Protein AF-A0AAW3A1R7-F1 (afdb_monomer)

Sequence (198 aa):
DPAKSYSVVFYNTEADAVPGNPSPVTCAALSVAATKLTCTIIAVNGVMGMYRFLVKDTTSDALLLGSTSLSSIAVNPPLPAVTGASGECTTSSAACISGATLTIKGTNFNHRDALYQRFSVGVTKAQRSAIRLAPTAVSETDVTATLTVADGTPAGSYPVFVEVQVCMMQMMSPLRYVGNLVLNSAGGSNGSGAEESA

Mean predicted aligned error: 8.11 Å

Organism: NCBI:txid651832

InterPro domains:
  IPR055920 Domain of unknown function DUF7497 [PF24327] (1-78)
  IPR055921 Domain of unknown function DUF7498 [PF24328] (87-183)

pLDDT: mean 86.76, std 15.29, range [32.84, 98.31]

Foldseek 3Di:
DQVFDKFKAKDFPVDDDDPPDGAQWGWPPWHDDPPDIDTDIDHDFQDWGWMQIWMARPVVRDTDPPSVVDGTDTDFQDFKAWPAKDFQQVVDLASLAFFTKMKTFTARARQPDLVQKAKAKADDPVRRVQWDWRFDGDDRTITMTTIGGHAPDDFDWIWMWIWGQRHPVSDIHPIYTHGIRTHDRPRDDPPPDDDDDD

Secondary structure (DSSP, 8-state):
-TTS-EEEEEEESSS---TT---SEEEEEEEE-SS-EEEEEEE-TT--EEEEEEEEETTT-PBPTTGGGSPPEEE-PPPPEEEEEEEHHHH-GGG--TT-EEEEEEE---TT-GGGEEEEESSSHHHHHHEEEEEEEE-SSEEEEEEEE-TTPPSEEEEEEEEEB-STT-PBPPPEEEEEEEE-S-------------

Structure (mmCIF, N/CA/C/O backbone):
data_AF-A0AAW3A1R7-F1
#
_entry.id   AF-A0AAW3A1R7-F1
#
loop_
_atom_site.group_PDB
_atom_site.id
_atom_site.type_symbol
_atom_site.label_atom_id
_atom_site.label_alt_id
_atom_site.label_comp_id
_atom_site.label_asym_id
_atom_site.label_entity_id
_atom_site.label_seq_id
_atom_site.pdbx_PDB_ins_code
_atom_site.Cartn_x
_atom_site.Cartn_y
_atom_site.Cartn_z
_atom_site.occupancy
_atom_site.B_iso_or_equiv
_atom_site.auth_seq_id
_atom_site.auth_comp_id
_atom_site.auth_asym_id
_atom_site.auth_atom_id
_atom_site.pdbx_PDB_model_num
ATOM 1 N N . ASP A 1 1 ? -25.113 -4.384 29.778 1.00 79.56 1 ASP A N 1
ATOM 2 C CA . ASP A 1 1 ? -26.569 -4.184 29.697 1.00 79.56 1 ASP A CA 1
ATOM 3 C C . ASP A 1 1 ? -26.914 -3.891 28.243 1.00 79.56 1 ASP A C 1
ATOM 5 O O . ASP A 1 1 ? -26.436 -2.883 27.738 1.00 79.56 1 ASP A O 1
ATOM 9 N N . PRO A 1 2 ? -27.652 -4.768 27.544 1.00 83.81 2 PRO A N 1
ATOM 10 C CA . PRO A 1 2 ? -28.024 -4.560 26.143 1.00 83.81 2 PRO A CA 1
ATOM 11 C C . PRO A 1 2 ? -28.846 -3.292 25.886 1.00 83.81 2 PRO A C 1
ATOM 13 O O . PRO A 1 2 ? -28.890 -2.834 24.751 1.00 83.81 2 PRO A O 1
ATOM 16 N N . ALA A 1 3 ? -29.491 -2.728 26.913 1.00 85.19 3 ALA A N 1
ATOM 17 C CA . ALA A 1 3 ? -30.267 -1.497 26.792 1.00 85.19 3 ALA A CA 1
ATOM 18 C C . ALA A 1 3 ? -29.395 -0.226 26.794 1.00 85.19 3 ALA A C 1
ATOM 20 O O . ALA A 1 3 ? -29.898 0.864 26.522 1.00 85.19 3 ALA A O 1
ATOM 21 N N . LYS A 1 4 ? -28.098 -0.345 27.105 1.00 86.88 4 LYS A N 1
ATOM 22 C CA . LYS A 1 4 ? -27.161 0.781 27.161 1.00 86.88 4 LYS A CA 1
ATOM 23 C C . LYS A 1 4 ? -26.387 0.953 25.863 1.00 86.88 4 LYS A C 1
ATOM 25 O O . LYS A 1 4 ? -26.122 -0.003 25.138 1.00 86.88 4 LYS A O 1
ATOM 30 N N . SER A 1 5 ? -25.970 2.191 25.620 1.00 90.75 5 SER A N 1
ATOM 31 C CA . SER A 1 5 ? -25.056 2.528 24.531 1.00 90.75 5 SER A CA 1
ATOM 32 C C . SER A 1 5 ? -23.618 2.542 25.035 1.00 90.75 5 SER A C 1
ATOM 34 O O . SER A 1 5 ? -23.338 3.013 26.137 1.00 90.75 5 SER A O 1
ATOM 36 N N . TYR A 1 6 ? -22.704 2.016 24.225 1.00 92.69 6 TYR A N 1
ATOM 37 C CA . TYR A 1 6 ? -21.290 1.946 24.566 1.00 92.69 6 TYR A CA 1
ATOM 38 C C . TYR A 1 6 ? -20.432 2.537 23.450 1.00 92.69 6 TYR A C 1
ATOM 40 O O . TYR A 1 6 ? -20.835 2.577 22.290 1.00 92.69 6 TYR A O 1
ATOM 48 N N . SER A 1 7 ? -19.223 2.956 23.798 1.00 92.38 7 SER A N 1
ATOM 49 C CA . SER A 1 7 ? -18.152 3.250 22.853 1.00 92.38 7 SER A CA 1
ATOM 50 C C . SER A 1 7 ? -16.870 2.553 23.292 1.00 92.38 7 SER A C 1
ATOM 52 O O . SER A 1 7 ? -16.675 2.254 24.472 1.00 92.38 7 SER A O 1
ATOM 54 N N . VAL A 1 8 ? -16.001 2.255 22.328 1.00 92.62 8 VAL A N 1
ATOM 55 C CA . VAL A 1 8 ? -14.687 1.664 22.589 1.00 92.62 8 VAL A CA 1
ATOM 56 C C . VAL A 1 8 ? -13.626 2.681 22.207 1.00 92.62 8 VAL A C 1
ATOM 58 O O . VAL A 1 8 ? -13.577 3.139 21.066 1.00 92.62 8 VAL A O 1
ATOM 61 N N . VAL A 1 9 ? -12.789 3.037 23.173 1.00 90.19 9 VAL A N 1
ATOM 62 C CA . VAL A 1 9 ? -11.724 4.027 23.020 1.00 90.19 9 VAL A CA 1
ATOM 63 C C . VAL A 1 9 ? -10.397 3.295 22.998 1.00 90.19 9 VAL A C 1
ATOM 65 O O . VAL A 1 9 ? -9.997 2.727 24.011 1.00 90.19 9 VAL A O 1
ATOM 68 N N . PHE A 1 10 ? -9.716 3.311 21.856 1.00 90.81 10 PHE A N 1
ATOM 69 C CA . PHE A 1 10 ? -8.373 2.756 21.729 1.00 90.81 10 PHE A CA 1
ATOM 70 C C . PHE A 1 10 ? -7.307 3.783 22.093 1.00 90.81 10 PHE A C 1
ATOM 72 O O . PHE A 1 10 ? -7.485 4.982 21.884 1.00 90.81 10 PHE A O 1
ATOM 79 N N . TYR A 1 11 ? -6.178 3.294 22.589 1.00 87.31 11 TYR A N 1
ATOM 80 C CA . TYR A 1 11 ? -4.970 4.080 22.788 1.00 87.31 11 TYR A CA 1
ATOM 81 C C . TYR A 1 11 ? -3.744 3.201 22.546 1.00 87.31 11 TYR A C 1
ATOM 83 O O . TYR A 1 11 ? -3.719 2.023 22.916 1.00 87.31 11 TYR A O 1
ATOM 91 N N . ASN A 1 12 ? -2.747 3.769 21.873 1.00 85.94 12 ASN A N 1
ATOM 92 C CA . ASN A 1 12 ? -1.490 3.089 21.594 1.00 85.94 12 ASN A CA 1
ATOM 93 C C . ASN A 1 12 ? -0.672 3.014 22.899 1.00 85.94 12 ASN A C 1
ATOM 95 O O . ASN A 1 12 ? -0.604 3.996 23.632 1.00 85.94 12 ASN A O 1
ATOM 99 N N . THR A 1 13 ? -0.105 1.851 23.225 1.00 83.81 13 THR A N 1
ATOM 100 C CA . THR A 1 13 ? 0.707 1.671 24.446 1.00 83.81 13 THR A CA 1
ATOM 101 C C . THR A 1 13 ? 2.187 1.984 24.259 1.00 83.81 13 THR A C 1
ATOM 103 O O . THR A 1 13 ? 2.934 1.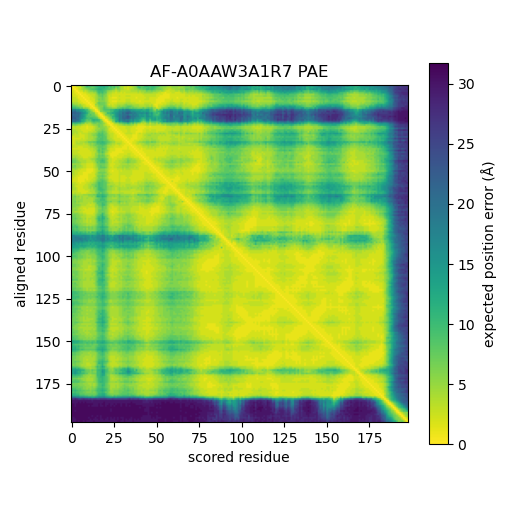996 25.229 1.00 83.81 13 THR A O 1
ATOM 106 N N . GLU A 1 14 ? 2.612 2.173 23.016 1.00 76.94 14 GLU A N 1
ATOM 107 C CA . GLU A 1 14 ? 3.994 2.399 22.590 1.00 76.94 14 GLU A CA 1
ATOM 108 C C . GLU A 1 14 ? 4.247 3.864 22.198 1.00 76.94 14 GLU A C 1
ATOM 110 O O . GLU A 1 14 ? 5.397 4.264 22.045 1.00 76.94 14 GLU A O 1
ATOM 115 N N . ALA A 1 15 ? 3.192 4.668 22.041 1.00 67.62 15 ALA A N 1
ATOM 116 C CA . ALA A 1 15 ? 3.268 6.094 21.745 1.00 67.62 15 ALA A CA 1
ATOM 117 C C . ALA A 1 15 ? 2.596 6.907 22.854 1.00 67.62 15 ALA A C 1
ATOM 119 O O . ALA A 1 15 ? 1.530 6.528 23.346 1.00 67.62 15 ALA A O 1
ATOM 120 N N . ASP A 1 16 ? 3.189 8.048 23.207 1.00 56.69 16 ASP A N 1
ATOM 121 C CA . ASP A 1 16 ? 2.578 8.974 24.155 1.00 56.69 16 ASP A CA 1
ATOM 122 C C . ASP A 1 16 ? 1.209 9.432 23.636 1.00 56.69 16 ASP A C 1
ATOM 124 O O . ASP A 1 16 ? 1.047 9.818 22.473 1.00 56.69 16 ASP A O 1
ATOM 128 N N . ALA A 1 17 ? 0.202 9.389 24.509 1.00 54.31 17 ALA A N 1
ATOM 129 C CA . ALA A 1 17 ? -1.124 9.889 24.187 1.00 54.31 17 ALA A CA 1
ATOM 130 C C . ALA A 1 17 ? -1.051 11.410 23.979 1.00 54.31 17 ALA A C 1
ATOM 132 O O . ALA A 1 17 ? -0.885 12.165 24.935 1.00 54.31 17 ALA A O 1
ATOM 133 N N . VAL A 1 18 ? -1.184 11.871 22.733 1.00 54.41 18 VAL A N 1
ATOM 134 C CA . VAL A 1 18 ? -1.264 13.306 22.435 1.00 54.41 18 VAL A CA 1
ATOM 135 C C . VAL A 1 18 ? -2.690 13.788 22.730 1.00 54.41 18 VAL A C 1
ATOM 137 O O . VAL A 1 18 ? -3.635 13.281 22.116 1.00 54.41 18 VAL A O 1
ATOM 140 N N . PRO A 1 19 ? -2.885 14.763 23.639 1.00 48.00 19 PRO A N 1
ATOM 141 C CA . PRO A 1 19 ? -4.207 15.306 23.928 1.00 48.00 19 PRO A CA 1
ATOM 142 C C . PRO A 1 19 ? -4.897 15.816 22.658 1.00 48.00 19 PRO A C 1
ATOM 144 O O . PRO A 1 19 ? -4.312 16.565 21.879 1.00 48.00 19 PRO A O 1
ATOM 147 N N . GLY A 1 20 ? -6.150 15.410 22.450 1.00 53.12 20 GLY A N 1
ATOM 148 C CA . GLY A 1 20 ? -6.966 15.853 21.316 1.00 53.12 20 GLY A CA 1
ATOM 149 C C . GLY A 1 20 ? -6.735 15.107 19.999 1.00 53.12 20 GLY A C 1
ATOM 150 O O . GLY A 1 20 ? -7.479 15.356 19.054 1.00 53.12 20 GLY A O 1
ATOM 151 N N . ASN A 1 21 ? -5.778 14.173 19.922 1.00 56.00 21 ASN A N 1
ATOM 152 C CA . ASN A 1 21 ? -5.611 13.337 18.735 1.00 56.00 21 ASN A CA 1
ATOM 153 C C . ASN A 1 21 ? -6.340 11.993 18.932 1.00 56.00 21 ASN A C 1
ATOM 155 O O . ASN A 1 21 ? -5.898 11.180 19.750 1.00 56.00 21 ASN A O 1
ATOM 159 N N . PRO A 1 22 ? -7.477 11.746 18.254 1.00 65.75 22 PRO A N 1
ATOM 160 C CA . PRO A 1 22 ? -8.169 10.471 18.372 1.00 65.75 22 PRO A CA 1
ATOM 161 C C . PRO A 1 22 ? -7.270 9.337 17.867 1.00 65.75 22 PRO A C 1
ATOM 163 O O . PRO A 1 22 ? -6.555 9.484 16.877 1.00 65.75 22 PRO A O 1
ATOM 166 N N . SER A 1 23 ? -7.315 8.187 18.545 1.00 80.88 23 SER A N 1
ATOM 167 C CA . SER A 1 23 ? -6.607 6.991 18.080 1.00 80.88 23 SER A CA 1
ATOM 168 C C . SER A 1 23 ? -6.976 6.693 16.618 1.00 80.88 23 SER A C 1
ATOM 170 O O . SER A 1 23 ? -8.165 6.680 16.289 1.00 80.88 23 SER A O 1
ATOM 172 N N . PRO A 1 24 ? -5.999 6.379 15.743 1.00 85.81 24 PRO A N 1
ATOM 173 C CA . PRO A 1 24 ? -6.268 6.010 14.352 1.00 85.81 24 PRO A CA 1
ATOM 174 C C . PRO A 1 24 ? -6.880 4.601 14.226 1.00 85.81 24 PRO A C 1
ATOM 176 O O . PRO A 1 24 ? -7.134 4.123 13.120 1.00 85.81 24 PRO A O 1
ATOM 179 N N . VAL A 1 25 ? -7.082 3.929 15.362 1.00 91.19 25 VAL A N 1
ATOM 180 C CA . VAL A 1 25 ? -7.807 2.670 15.515 1.00 91.19 25 VAL A CA 1
ATOM 181 C C . VAL A 1 25 ? -9.136 2.960 16.201 1.00 91.19 25 VAL A C 1
ATOM 183 O O . VAL A 1 25 ? -9.164 3.575 17.270 1.00 91.19 25 VAL A O 1
ATOM 186 N N . THR A 1 26 ? -10.225 2.499 15.596 1.00 92.44 26 THR A N 1
ATOM 187 C CA . THR A 1 26 ? -11.602 2.680 16.065 1.00 92.44 26 THR A CA 1
ATOM 188 C C . THR A 1 26 ? -12.366 1.357 16.044 1.00 92.44 26 THR A C 1
ATOM 190 O O . THR A 1 26 ? -11.869 0.327 15.591 1.00 92.44 26 THR A O 1
ATOM 193 N N . CYS A 1 27 ? -13.581 1.378 16.581 1.00 92.88 27 CYS A N 1
ATOM 194 C CA . CYS A 1 27 ? -14.477 0.236 16.701 1.00 92.88 27 CYS A CA 1
ATOM 195 C C . CYS A 1 27 ? -15.788 0.591 15.994 1.00 92.88 27 CYS A C 1
ATOM 197 O O . CYS A 1 27 ? -16.524 1.463 16.455 1.00 92.88 27 CYS A O 1
ATOM 199 N N . ALA A 1 28 ? -16.055 -0.054 14.861 1.00 92.31 28 ALA A N 1
ATOM 200 C CA . ALA A 1 28 ? -17.258 0.132 14.055 1.00 92.31 28 ALA A CA 1
ATOM 201 C C . ALA A 1 28 ? -18.223 -1.051 14.218 1.00 92.31 28 ALA A C 1
ATOM 203 O O . ALA A 1 28 ? -17.824 -2.127 14.660 1.00 92.31 28 ALA A O 1
ATOM 204 N N . ALA A 1 29 ? -19.491 -0.864 13.840 1.00 90.50 29 ALA A N 1
ATOM 205 C CA . ALA A 1 29 ? -20.526 -1.904 13.928 1.00 90.50 29 ALA A CA 1
ATOM 206 C C . ALA A 1 29 ? -20.618 -2.544 15.329 1.00 90.50 29 ALA A C 1
ATOM 208 O O . ALA A 1 29 ? -20.644 -3.765 15.487 1.00 90.50 29 ALA A O 1
ATOM 209 N N . LEU A 1 30 ? -20.625 -1.696 16.360 1.00 93.12 30 LEU A N 1
ATOM 210 C CA . LEU A 1 30 ? -20.698 -2.133 17.744 1.00 93.12 30 LEU A CA 1
ATOM 211 C C . LEU A 1 30 ? -22.034 -2.835 18.031 1.00 93.12 30 LEU A C 1
ATOM 213 O O . LEU A 1 30 ? -23.101 -2.244 17.893 1.00 93.12 30 LEU A O 1
ATOM 217 N N . SER A 1 31 ? -21.957 -4.081 18.483 1.00 92.81 31 SER A N 1
ATOM 218 C CA . SER A 1 31 ? -23.085 -4.903 18.909 1.00 92.81 31 SER A CA 1
ATOM 219 C C . SER A 1 31 ? -22.944 -5.247 20.384 1.00 92.81 31 SER A C 1
ATOM 221 O O . SER A 1 31 ? -21.908 -5.749 20.825 1.00 92.81 31 SER A O 1
ATOM 223 N N . VAL A 1 32 ? -24.024 -5.052 21.136 1.00 92.19 32 VAL A N 1
ATOM 224 C CA . VAL A 1 32 ? -24.078 -5.285 22.580 1.00 92.19 32 VAL A CA 1
ATOM 225 C C . VAL A 1 32 ? -25.080 -6.396 22.861 1.00 92.19 32 VAL A C 1
ATOM 227 O O . VAL A 1 32 ? -26.230 -6.346 22.439 1.00 92.19 32 VAL A O 1
ATOM 230 N N . ALA A 1 33 ? -24.645 -7.406 23.598 1.00 90.56 33 ALA A N 1
ATOM 231 C CA . ALA A 1 33 ? -25.494 -8.445 24.157 1.00 90.56 33 ALA A CA 1
ATOM 232 C C . ALA A 1 33 ? -25.207 -8.584 25.657 1.00 90.56 33 ALA A C 1
ATOM 234 O O . ALA A 1 33 ? -24.305 -7.942 26.196 1.00 90.56 33 ALA A O 1
ATOM 235 N N . ALA A 1 34 ? -25.995 -9.408 26.353 1.00 86.88 34 ALA A N 1
ATOM 236 C CA . ALA A 1 34 ? -25.981 -9.462 27.816 1.00 86.88 34 ALA A CA 1
ATOM 237 C C . ALA A 1 34 ? -24.583 -9.732 28.401 1.00 86.88 34 ALA A C 1
ATOM 239 O O . ALA A 1 34 ? -24.234 -9.173 29.437 1.00 86.88 34 ALA A O 1
ATOM 240 N N . THR A 1 35 ? -23.778 -10.540 27.706 1.00 87.88 35 THR A N 1
ATOM 241 C CA . THR A 1 35 ? -22.455 -10.998 28.155 1.00 87.88 35 THR A CA 1
ATOM 242 C C . THR A 1 35 ? -21.320 -10.659 27.193 1.00 87.88 35 THR A C 1
ATOM 244 O O . THR A 1 35 ? -20.175 -11.023 27.450 1.00 87.88 35 THR A O 1
ATOM 247 N N . LYS A 1 36 ? -21.608 -9.997 26.068 1.00 89.56 36 LYS A N 1
ATOM 248 C CA . LYS A 1 36 ? -20.607 -9.729 25.033 1.00 89.56 36 LYS A CA 1
ATOM 249 C C . LYS A 1 36 ? -20.813 -8.370 24.395 1.00 89.56 36 LYS A C 1
ATOM 251 O O . LYS A 1 36 ? -21.940 -7.945 24.149 1.00 89.56 36 LYS A O 1
ATOM 256 N N . LEU A 1 37 ? -19.697 -7.742 24.072 1.00 90.69 37 LEU A N 1
ATOM 257 C CA . LEU A 1 37 ? -19.623 -6.581 23.210 1.00 90.69 37 LEU A CA 1
ATOM 258 C C . LEU A 1 37 ? -18.723 -6.968 22.040 1.00 90.69 37 LEU A C 1
ATOM 260 O O . LEU A 1 37 ? -17.657 -7.550 22.229 1.00 90.69 37 LEU A O 1
ATOM 264 N N . THR A 1 38 ? -19.191 -6.721 20.826 1.00 93.38 38 THR A N 1
ATOM 265 C CA . THR A 1 38 ? -18.492 -7.099 19.597 1.00 93.38 38 THR A CA 1
ATOM 266 C C . THR A 1 38 ? -18.419 -5.892 18.692 1.00 93.38 38 THR A C 1
ATOM 268 O O . THR A 1 38 ? -19.399 -5.167 18.571 1.00 93.38 38 THR A O 1
ATOM 271 N N . CYS A 1 39 ? -17.282 -5.685 18.044 1.00 94.06 39 CYS A N 1
ATOM 272 C CA . CYS A 1 39 ? -17.173 -4.706 16.979 1.00 94.06 39 CYS A CA 1
ATOM 273 C C . CYS A 1 39 ? -16.085 -5.080 15.987 1.00 94.06 39 CYS A C 1
ATOM 275 O O . CYS A 1 39 ? -15.241 -5.937 16.255 1.00 94.06 39 CYS A O 1
ATOM 277 N N . THR A 1 40 ? -16.109 -4.400 14.851 1.00 94.75 40 THR A N 1
ATOM 278 C CA . THR A 1 40 ? -15.063 -4.472 13.843 1.00 94.75 40 THR A CA 1
ATOM 279 C C . THR A 1 40 ? -14.024 -3.407 14.148 1.00 94.75 40 THR A C 1
ATOM 281 O O . THR A 1 40 ? -14.331 -2.214 14.163 1.00 94.75 40 THR A O 1
ATOM 284 N N . ILE A 1 41 ? -12.788 -3.835 14.395 1.00 93.00 41 ILE A N 1
ATOM 285 C CA . ILE A 1 41 ? -11.660 -2.918 14.551 1.00 93.00 41 ILE A CA 1
ATOM 286 C C . ILE A 1 41 ? -11.335 -2.332 13.178 1.00 93.00 41 ILE A C 1
ATOM 288 O O . ILE A 1 41 ? -11.076 -3.075 12.233 1.00 93.00 41 ILE A O 1
ATOM 292 N N . ILE A 1 42 ? -11.342 -1.006 13.080 1.00 92.25 42 ILE A N 1
ATOM 293 C CA . ILE A 1 42 ? -10.983 -0.267 11.870 1.00 92.25 42 ILE A CA 1
ATOM 294 C C . ILE A 1 42 ? -9.715 0.517 12.166 1.00 92.25 42 ILE A C 1
ATOM 296 O O . ILE A 1 42 ? -9.689 1.320 13.098 1.00 92.25 42 ILE A O 1
ATOM 300 N N . ALA A 1 43 ? -8.674 0.294 11.373 1.00 90.75 43 ALA A N 1
ATOM 301 C CA . ALA A 1 43 ? -7.415 1.014 11.470 1.00 90.75 43 ALA A CA 1
ATOM 302 C C . ALA A 1 43 ? -7.148 1.755 10.161 1.00 90.75 43 ALA A C 1
ATOM 304 O O . ALA A 1 43 ? -7.352 1.205 9.077 1.00 90.75 43 ALA A O 1
ATOM 305 N N . VAL A 1 44 ? -6.679 2.999 10.264 1.00 87.62 44 VAL A N 1
ATOM 306 C CA . VAL A 1 44 ? -6.201 3.747 9.095 1.00 87.62 44 VAL A CA 1
ATOM 307 C C . VAL A 1 44 ? -5.029 2.996 8.450 1.00 87.62 44 VAL A C 1
ATOM 309 O O . VAL A 1 44 ? -4.259 2.306 9.122 1.00 87.62 44 VAL A O 1
ATOM 312 N N . ASN A 1 45 ? -4.883 3.129 7.132 1.00 87.50 45 ASN A N 1
ATOM 313 C CA . ASN A 1 45 ? -3.787 2.525 6.386 1.00 87.50 45 ASN A CA 1
ATOM 314 C C . ASN A 1 45 ? -2.417 2.833 7.035 1.00 87.50 45 ASN A C 1
ATOM 316 O O . ASN A 1 45 ? -2.166 3.930 7.541 1.00 87.50 45 ASN A O 1
ATOM 320 N N . GLY A 1 46 ? -1.535 1.835 7.082 1.00 85.81 46 GLY A N 1
ATOM 321 C CA . GLY A 1 46 ? -0.196 1.965 7.656 1.00 85.81 46 GLY A CA 1
ATOM 322 C C . GLY A 1 46 ? -0.104 2.059 9.185 1.00 85.81 46 GLY A C 1
ATOM 323 O O . GLY A 1 46 ? 0.991 2.286 9.707 1.00 85.81 46 GLY A O 1
ATOM 324 N N . VAL A 1 47 ? -1.214 1.908 9.914 1.00 88.50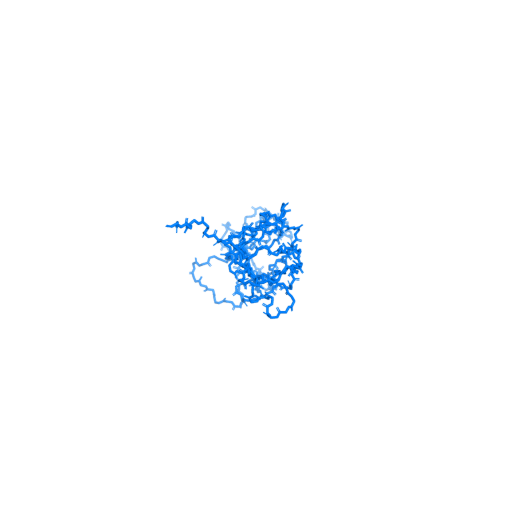 47 VAL A N 1
ATOM 325 C CA . VAL A 1 47 ? -1.213 1.849 11.382 1.00 88.50 47 VAL A CA 1
ATOM 326 C C . VAL A 1 47 ? -0.693 0.498 11.856 1.00 88.50 47 VAL A C 1
ATOM 328 O O . VAL A 1 47 ? -1.219 -0.545 11.476 1.00 88.50 47 VAL A O 1
ATOM 331 N N . MET A 1 48 ? 0.313 0.532 12.726 1.00 87.75 48 MET A N 1
ATOM 332 C CA . MET A 1 48 ? 0.875 -0.641 13.383 1.00 87.75 48 MET A CA 1
ATOM 333 C C . MET A 1 48 ? 1.130 -0.325 14.854 1.00 87.75 48 MET A C 1
ATOM 335 O O . MET A 1 48 ? 1.481 0.809 15.181 1.00 87.75 48 MET A O 1
ATOM 339 N N . GLY A 1 49 ? 0.973 -1.321 15.718 1.00 88.75 49 GLY A N 1
ATOM 340 C CA . GLY A 1 49 ? 1.414 -1.242 17.106 1.00 88.75 49 GLY A CA 1
ATOM 341 C C . GLY A 1 49 ? 0.501 -1.981 18.067 1.00 88.75 49 GLY A C 1
ATOM 342 O O . GLY A 1 49 ? -0.477 -2.630 17.676 1.00 88.75 49 GLY A O 1
ATOM 343 N N . MET A 1 50 ? 0.828 -1.854 19.345 1.00 89.81 50 MET A N 1
ATOM 344 C CA . MET A 1 50 ? 0.048 -2.423 20.435 1.00 89.81 50 MET A CA 1
ATOM 345 C C . MET A 1 50 ? -0.974 -1.407 20.950 1.00 89.81 50 MET A C 1
ATOM 347 O O . MET A 1 50 ? -0.630 -0.307 21.381 1.00 89.81 50 MET A O 1
ATOM 351 N N . TYR A 1 51 ? -2.251 -1.788 20.928 1.00 90.56 51 TYR A N 1
ATOM 352 C CA . TYR A 1 51 ? -3.359 -0.944 21.365 1.00 90.56 51 TYR A CA 1
ATOM 353 C C . TYR A 1 51 ? -4.079 -1.565 22.552 1.00 90.56 51 TYR A C 1
ATOM 355 O O . TYR A 1 51 ? -4.483 -2.726 22.519 1.00 90.56 51 TYR A O 1
ATOM 363 N N . ARG A 1 52 ? -4.298 -0.771 23.595 1.00 91.06 52 ARG A N 1
ATOM 364 C CA . ARG A 1 52 ? -5.288 -1.085 24.628 1.00 91.06 52 ARG A CA 1
ATOM 365 C C . ARG A 1 52 ? -6.585 -0.369 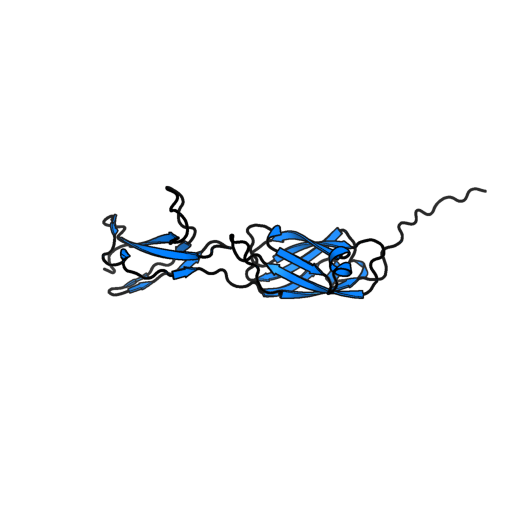24.306 1.00 91.06 52 ARG A C 1
ATOM 367 O O . ARG A 1 52 ? -6.624 0.531 23.466 1.00 91.06 52 ARG A O 1
ATOM 374 N N . PHE A 1 53 ? -7.653 -0.783 24.972 1.00 90.69 53 PHE A N 1
ATOM 375 C CA . PHE A 1 53 ? -8.953 -0.171 24.790 1.00 90.69 53 PHE A CA 1
ATOM 376 C C . PHE A 1 53 ? -9.726 -0.081 26.096 1.00 90.69 53 PHE A C 1
ATOM 378 O O . PHE A 1 53 ? -9.610 -0.931 26.975 1.00 90.69 53 PHE A O 1
ATOM 385 N N . LEU A 1 54 ? -10.526 0.970 26.203 1.00 90.94 54 LEU A N 1
ATOM 386 C CA . LEU A 1 54 ? -11.493 1.168 27.269 1.00 90.94 54 LEU A CA 1
ATOM 387 C C . LEU A 1 54 ? -12.892 1.088 26.679 1.00 90.94 54 LEU A C 1
ATOM 389 O O . LEU A 1 54 ? -13.115 1.506 25.545 1.00 90.94 54 LEU A O 1
ATOM 393 N N . VAL A 1 55 ? -13.838 0.579 27.459 1.00 91.94 55 VAL A N 1
ATOM 394 C CA . VAL A 1 55 ? -15.251 0.579 27.083 1.00 91.94 55 VAL A CA 1
ATOM 395 C C . VAL A 1 55 ? -15.937 1.632 27.933 1.00 91.94 55 VAL A C 1
ATOM 397 O O . VAL A 1 55 ? -15.857 1.576 29.158 1.00 91.94 55 VAL A O 1
ATOM 400 N N . LYS A 1 56 ? -16.594 2.594 27.294 1.00 92.25 56 LYS A N 1
ATOM 401 C CA . LYS A 1 56 ? -17.340 3.660 27.957 1.00 92.25 56 LYS A CA 1
ATOM 402 C C . LYS A 1 56 ? -18.829 3.424 27.756 1.00 92.25 56 LYS A C 1
ATOM 404 O O . LYS A 1 56 ? -19.261 3.204 26.632 1.00 92.25 56 LYS A O 1
ATOM 409 N N . ASP A 1 57 ? -19.602 3.455 28.830 1.00 92.25 57 ASP A N 1
ATOM 410 C CA . ASP A 1 57 ? -21.053 3.616 28.775 1.00 92.25 57 ASP A CA 1
ATOM 411 C C . ASP A 1 57 ? -21.338 5.073 28.397 1.00 92.25 57 ASP A C 1
ATOM 413 O O . ASP A 1 57 ? -21.071 5.991 29.171 1.00 92.25 57 ASP A O 1
ATOM 417 N N . THR A 1 58 ? -21.843 5.300 27.187 1.00 90.56 58 THR A N 1
ATOM 418 C CA . THR A 1 58 ? -22.078 6.657 26.676 1.00 90.56 58 THR A CA 1
ATOM 419 C C . THR A 1 58 ? -23.330 7.292 27.268 1.00 90.56 58 THR A C 1
ATOM 421 O O . THR A 1 58 ? -23.528 8.491 27.110 1.00 90.56 58 THR A O 1
ATOM 424 N N . THR A 1 59 ? -24.188 6.514 27.933 1.00 89.44 59 THR A N 1
ATOM 425 C CA . THR A 1 59 ? -25.379 7.033 28.612 1.00 89.44 59 THR A CA 1
ATOM 426 C C . THR A 1 59 ? -25.018 7.659 29.957 1.00 89.44 59 THR A C 1
ATOM 428 O O . THR A 1 59 ? -25.583 8.684 30.323 1.00 89.44 59 THR A O 1
ATOM 431 N N . SER A 1 60 ? -24.083 7.054 30.695 1.00 91.38 60 SER A N 1
ATOM 432 C CA . SER A 1 60 ? -23.660 7.529 32.025 1.00 91.38 60 SER A CA 1
ATOM 433 C C . SER A 1 60 ? -22.293 8.215 32.048 1.00 91.38 60 SER A C 1
ATOM 435 O O . SER A 1 60 ? -21.853 8.674 33.098 1.00 91.38 60 SER A O 1
ATOM 437 N N . ASP A 1 61 ? -21.610 8.259 30.906 1.00 88.25 61 ASP A N 1
ATOM 438 C CA . ASP A 1 61 ? -20.223 8.703 30.754 1.00 88.25 61 ASP A CA 1
ATOM 439 C C . ASP A 1 61 ? -19.192 7.895 31.575 1.00 88.25 61 ASP A C 1
ATOM 441 O O . ASP A 1 61 ? -18.028 8.280 31.688 1.00 88.25 61 ASP A O 1
ATOM 445 N N . ALA A 1 62 ? -19.586 6.738 32.116 1.00 90.62 62 ALA A N 1
ATOM 446 C CA . ALA A 1 62 ? -18.746 5.908 32.972 1.00 90.62 62 ALA A CA 1
ATOM 447 C C . ALA A 1 62 ? -17.918 4.888 32.179 1.00 90.62 62 ALA A C 1
ATOM 449 O O . ALA A 1 62 ? -18.369 4.320 31.183 1.00 90.62 62 ALA A O 1
ATOM 450 N N . LEU A 1 63 ? -16.710 4.583 32.659 1.00 90.12 63 LEU A N 1
ATOM 451 C CA . LEU A 1 63 ? -15.942 3.444 32.157 1.00 90.12 63 LEU A CA 1
ATOM 452 C C . LEU A 1 63 ? -16.524 2.131 32.689 1.00 90.12 63 LEU A C 1
ATOM 454 O O . LEU A 1 63 ? -16.856 2.010 33.869 1.00 90.12 63 LEU A O 1
ATOM 458 N N . LEU A 1 64 ? -16.612 1.128 31.820 1.00 89.81 64 LEU A N 1
ATOM 459 C CA . LEU A 1 64 ? -17.008 -0.215 32.204 1.00 89.81 64 LEU A CA 1
ATOM 460 C C . LEU A 1 64 ? -15.906 -0.841 33.067 1.00 89.81 64 LEU A C 1
ATOM 462 O O . LEU A 1 64 ? -14.749 -0.947 32.652 1.00 89.81 64 LEU A O 1
ATOM 466 N N . LEU A 1 65 ? -16.273 -1.286 34.268 1.00 85.31 65 LEU A N 1
ATOM 467 C CA . LEU A 1 65 ? -15.341 -1.946 35.178 1.00 85.31 65 LEU A CA 1
ATOM 468 C C . LEU A 1 65 ? -14.694 -3.162 34.503 1.00 85.31 65 LEU A C 1
ATOM 470 O O . LEU A 1 65 ? -15.366 -3.970 33.863 1.00 85.31 65 LEU A O 1
ATOM 474 N N . GLY A 1 66 ? -13.374 -3.272 34.644 1.00 84.06 66 GLY A N 1
ATOM 475 C CA . GLY A 1 66 ? -12.575 -4.327 34.021 1.00 84.06 66 GLY A CA 1
ATOM 476 C C . GLY A 1 66 ? -12.063 -4.003 32.616 1.00 84.06 66 GLY A C 1
ATOM 477 O O . GLY A 1 66 ? -11.165 -4.693 32.149 1.00 84.06 66 GLY A O 1
ATOM 478 N N . SER A 1 67 ? -12.514 -2.932 31.946 1.00 85.06 67 SER A N 1
ATOM 479 C CA . SER A 1 67 ? -11.930 -2.579 30.641 1.00 85.06 67 SER A CA 1
ATOM 480 C C . SER A 1 67 ? -10.445 -2.207 30.746 1.00 85.06 67 SER A C 1
ATOM 482 O O . SER A 1 67 ? -9.678 -2.419 29.817 1.00 85.06 67 SER A O 1
ATOM 484 N N . THR A 1 68 ? -10.012 -1.697 31.902 1.00 82.25 68 THR A N 1
ATOM 485 C CA . THR A 1 68 ? -8.612 -1.339 32.175 1.00 82.25 68 THR A CA 1
ATOM 486 C C . THR A 1 68 ? -7.690 -2.545 32.354 1.00 82.25 68 THR A C 1
ATOM 488 O O . THR A 1 68 ? -6.481 -2.380 32.201 1.00 82.25 68 THR A O 1
ATOM 491 N N . SER A 1 69 ? -8.213 -3.743 32.646 1.00 85.56 69 SER A N 1
ATOM 492 C CA . SER A 1 69 ? -7.419 -4.967 32.840 1.00 85.56 69 SER A CA 1
ATOM 493 C C . SER A 1 69 ? -7.308 -5.835 31.585 1.00 85.56 69 SER A C 1
ATOM 495 O O . SER A 1 69 ? -6.598 -6.839 31.602 1.00 85.56 69 SER A O 1
ATOM 497 N N . LEU A 1 70 ? -7.958 -5.445 30.485 1.00 87.12 70 LEU A N 1
ATOM 498 C CA . LEU A 1 70 ? -7.900 -6.174 29.221 1.00 87.12 70 LEU A CA 1
ATOM 499 C C . LEU A 1 70 ? -6.490 -6.138 28.616 1.00 87.12 70 LEU A C 1
ATOM 501 O O . LEU A 1 70 ? -5.739 -5.170 28.775 1.00 87.12 70 LEU A O 1
ATOM 505 N N . SER A 1 71 ? -6.118 -7.218 27.933 1.00 89.94 71 SER A N 1
ATOM 506 C CA . SER A 1 71 ? -4.843 -7.320 27.226 1.00 89.94 71 SER A CA 1
ATOM 507 C C . SER A 1 71 ? -4.793 -6.370 26.029 1.00 89.94 71 SER A C 1
ATOM 509 O O . SER A 1 71 ? -5.815 -6.055 25.419 1.00 89.94 71 SER A O 1
ATOM 511 N N . SER A 1 72 ? -3.583 -5.941 25.673 1.00 90.56 72 SER A N 1
ATOM 512 C CA . SER A 1 72 ? -3.355 -5.196 24.437 1.00 90.56 72 SER A CA 1
ATOM 513 C C . SER A 1 72 ? -3.636 -6.074 23.212 1.00 90.56 72 SER A C 1
ATOM 515 O O . SER A 1 72 ? -3.402 -7.283 23.233 1.00 90.56 72 SER A O 1
ATOM 517 N N . ILE A 1 73 ? -4.087 -5.448 22.130 1.00 91.38 73 ILE A N 1
ATOM 518 C CA . ILE A 1 73 ? -4.295 -6.055 20.818 1.00 91.38 73 ILE A CA 1
ATOM 519 C C . ILE A 1 73 ? -3.209 -5.535 19.879 1.00 91.38 73 ILE A C 1
ATOM 521 O O . ILE A 1 73 ? -2.942 -4.334 19.839 1.00 91.38 73 ILE A O 1
ATOM 525 N N . ALA A 1 74 ? -2.599 -6.436 19.113 1.00 91.12 74 ALA A N 1
ATOM 526 C CA . ALA A 1 74 ? -1.702 -6.057 18.031 1.00 91.12 74 ALA A CA 1
ATOM 527 C C . ALA A 1 74 ? -2.522 -5.650 16.802 1.00 91.12 74 ALA A C 1
ATOM 529 O O . ALA A 1 74 ? -3.316 -6.442 16.288 1.00 91.12 74 ALA A O 1
ATOM 530 N N . VAL A 1 75 ? -2.312 -4.431 16.317 1.00 91.12 75 VAL A N 1
ATOM 531 C CA . VAL A 1 75 ? -2.834 -3.970 15.029 1.00 91.12 75 VAL A CA 1
ATOM 532 C C . VAL A 1 75 ? -1.683 -4.015 14.040 1.00 91.12 75 VAL A C 1
ATOM 534 O O . VAL A 1 75 ? -0.665 -3.361 14.251 1.00 91.12 75 VAL A O 1
ATOM 537 N N . ASN A 1 76 ? -1.836 -4.805 12.978 1.00 89.44 76 ASN A N 1
ATOM 538 C CA . ASN A 1 76 ? -0.828 -4.971 11.937 1.00 89.44 76 ASN A CA 1
ATOM 539 C C . ASN A 1 76 ? -1.457 -4.711 10.564 1.00 89.44 76 ASN A C 1
ATOM 541 O O . ASN A 1 76 ? -2.496 -5.309 10.263 1.00 89.44 76 ASN A O 1
ATOM 545 N N . PRO A 1 77 ? -0.841 -3.873 9.714 1.00 89.94 77 PRO A N 1
ATOM 546 C CA . PRO A 1 77 ? -1.264 -3.723 8.333 1.00 89.94 77 PRO A CA 1
ATOM 547 C C . PRO A 1 77 ? -1.180 -5.066 7.597 1.00 89.94 77 PRO A C 1
ATOM 549 O O . PRO A 1 77 ? -0.217 -5.817 7.796 1.00 89.94 77 PRO A O 1
ATOM 552 N N . PRO A 1 78 ? -2.151 -5.387 6.731 1.00 91.12 78 PRO A N 1
ATOM 553 C CA . PRO A 1 78 ? -2.054 -6.571 5.895 1.00 91.12 78 PRO A CA 1
ATOM 554 C C . PRO A 1 78 ? -0.888 -6.438 4.905 1.00 91.12 78 PRO A C 1
ATOM 556 O O . PRO A 1 78 ? -0.533 -5.341 4.472 1.00 91.12 78 PRO A O 1
ATOM 559 N N . LEU A 1 79 ? -0.293 -7.570 4.520 1.00 92.75 79 LEU A N 1
ATOM 560 C CA . LEU A 1 79 ? 0.773 -7.570 3.520 1.00 92.75 79 LEU A CA 1
ATOM 561 C C . LEU A 1 79 ? 0.225 -7.203 2.129 1.00 92.75 79 LEU A C 1
ATOM 563 O O . LEU A 1 79 ? -0.882 -7.629 1.777 1.00 92.75 79 LEU A O 1
ATOM 567 N N . PRO A 1 80 ? 1.014 -6.495 1.301 1.00 95.50 80 PRO A N 1
ATOM 568 C CA . PRO A 1 80 ? 0.649 -6.228 -0.081 1.00 95.50 80 PRO A CA 1
ATOM 569 C C . PRO A 1 80 ? 0.655 -7.514 -0.907 1.00 95.50 80 PRO A C 1
ATOM 571 O O . PRO A 1 80 ? 1.471 -8.422 -0.680 1.00 95.50 80 PRO A O 1
ATOM 574 N N . ALA A 1 81 ? -0.214 -7.554 -1.909 1.00 96.88 81 ALA A N 1
ATOM 575 C CA . ALA A 1 81 ? -0.214 -8.567 -2.954 1.00 96.88 81 ALA A CA 1
ATOM 576 C C . ALA A 1 81 ? -0.323 -7.878 -4.312 1.00 96.88 81 ALA A C 1
ATOM 578 O O . ALA A 1 81 ? -1.098 -6.939 -4.465 1.00 96.88 81 ALA A O 1
ATOM 579 N N . VAL A 1 82 ? 0.456 -8.344 -5.285 1.00 97.56 82 VAL A N 1
ATOM 580 C CA . VAL A 1 82 ? 0.392 -7.860 -6.666 1.00 97.56 82 VAL A CA 1
ATOM 581 C C . VAL A 1 82 ? -0.448 -8.842 -7.469 1.00 97.56 82 VAL A C 1
ATOM 583 O O . VAL A 1 82 ? -0.240 -10.051 -7.382 1.00 97.56 82 VAL A O 1
ATOM 586 N N . THR A 1 83 ? -1.406 -8.323 -8.226 1.00 96.94 83 THR A N 1
ATOM 587 C CA . THR A 1 83 ? -2.324 -9.105 -9.064 1.00 96.94 83 THR A CA 1
ATOM 588 C C . THR A 1 83 ? -2.075 -8.889 -10.552 1.00 96.94 83 THR A C 1
ATOM 590 O O . THR A 1 83 ? -2.506 -9.704 -11.364 1.00 96.94 83 THR A O 1
ATOM 593 N N . GLY A 1 84 ? -1.351 -7.833 -10.926 1.00 93.06 84 GLY A N 1
ATOM 594 C CA . GLY A 1 84 ? -0.919 -7.620 -12.300 1.00 93.06 84 GLY A CA 1
ATOM 595 C C . GLY A 1 84 ? -0.309 -6.245 -12.530 1.00 93.06 84 GLY A C 1
ATOM 596 O O . GLY A 1 84 ? -0.039 -5.493 -11.595 1.00 93.06 84 GLY A O 1
ATOM 597 N N . ALA A 1 85 ? -0.118 -5.913 -13.801 1.00 93.50 85 ALA A N 1
ATOM 598 C CA . ALA A 1 85 ? 0.289 -4.590 -14.245 1.00 93.50 85 ALA A CA 1
ATOM 599 C C . ALA A 1 85 ? -0.392 -4.247 -15.577 1.00 93.50 85 ALA A C 1
ATOM 601 O O . ALA A 1 85 ? -0.763 -5.133 -16.346 1.00 93.50 85 ALA A O 1
ATOM 602 N N . SER A 1 86 ? -0.555 -2.957 -15.838 1.00 92.69 86 SER A N 1
ATOM 603 C CA . SER A 1 86 ? -1.063 -2.381 -17.084 1.00 92.69 86 SER A CA 1
ATOM 604 C C . SER A 1 86 ? -0.266 -1.126 -17.439 1.00 92.69 86 SER A C 1
ATOM 606 O O . SER A 1 86 ? 0.498 -0.621 -16.620 1.00 92.69 86 SER A O 1
ATOM 608 N N . GLY A 1 87 ? -0.447 -0.605 -18.648 1.00 87.81 87 GLY A N 1
ATOM 609 C CA . GLY A 1 87 ? 0.191 0.632 -19.102 1.00 87.81 87 GLY A CA 1
ATOM 610 C C . GLY A 1 87 ? 0.841 0.472 -20.466 1.00 87.81 87 GLY A C 1
ATOM 611 O O . GLY A 1 87 ? 0.637 -0.530 -21.155 1.00 87.81 87 GLY A O 1
ATOM 612 N N . GLU A 1 88 ? 1.648 1.451 -20.846 1.00 85.06 88 GLU A N 1
ATOM 613 C CA . GLU A 1 88 ? 2.206 1.555 -22.201 1.00 85.06 88 GLU A CA 1
ATOM 614 C C . GLU A 1 88 ? 3.084 0.346 -22.553 1.00 85.06 88 GLU A C 1
ATOM 616 O O . GLU A 1 88 ? 2.955 -0.233 -23.628 1.00 85.06 88 GLU A O 1
ATOM 621 N N . CYS A 1 89 ? 3.865 -0.145 -21.591 1.00 81.62 89 CYS A N 1
ATOM 622 C CA . CYS A 1 89 ? 4.672 -1.356 -21.751 1.00 81.62 89 CYS A CA 1
ATOM 623 C C . CYS A 1 89 ? 3.892 -2.659 -21.919 1.00 81.62 89 CYS A C 1
ATOM 625 O O . CYS A 1 89 ? 4.469 -3.664 -22.328 1.00 81.62 89 CYS A O 1
ATOM 627 N N . THR A 1 90 ? 2.619 -2.697 -21.524 1.00 74.75 90 THR A N 1
ATOM 628 C CA . THR A 1 90 ? 1.859 -3.957 -21.511 1.00 74.75 90 THR A CA 1
ATOM 629 C C . THR A 1 90 ? 1.277 -4.314 -22.870 1.00 74.75 90 THR A C 1
ATOM 631 O O . THR A 1 90 ? 0.971 -5.478 -23.110 1.00 74.75 90 THR A O 1
ATOM 634 N N . THR A 1 91 ? 1.161 -3.336 -23.771 1.00 72.69 91 THR A N 1
ATOM 635 C CA . THR A 1 91 ? 0.655 -3.533 -25.135 1.00 72.69 91 THR A CA 1
ATOM 636 C C . THR A 1 91 ? 1.779 -3.725 -26.149 1.00 72.69 91 THR A C 1
ATOM 638 O O . THR A 1 91 ? 1.604 -4.465 -27.115 1.00 72.69 91 THR A O 1
ATOM 641 N N . SER A 1 92 ? 2.939 -3.094 -25.940 1.00 79.25 92 SER A N 1
ATOM 642 C CA . SER A 1 92 ? 4.113 -3.236 -26.803 1.00 79.25 92 SER A CA 1
ATOM 643 C C . SER A 1 92 ? 5.403 -2.919 -26.050 1.00 79.25 92 SER A C 1
ATOM 645 O O . SER A 1 92 ? 5.540 -1.846 -25.467 1.00 79.25 92 SER A O 1
ATOM 647 N N . SER A 1 93 ? 6.406 -3.797 -26.142 1.00 79.12 93 SER A N 1
ATOM 648 C CA . SER A 1 93 ? 7.742 -3.539 -25.581 1.00 79.12 93 SER A CA 1
ATOM 649 C C . SER A 1 93 ? 8.467 -2.368 -26.255 1.00 79.12 93 SER A C 1
ATOM 651 O O . SER A 1 93 ? 9.389 -1.801 -25.675 1.00 79.12 93 SER A O 1
ATOM 653 N N . ALA A 1 94 ? 8.039 -1.950 -27.454 1.00 82.00 94 ALA A N 1
ATOM 654 C CA . ALA A 1 94 ? 8.552 -0.741 -28.101 1.00 82.00 94 ALA A CA 1
ATOM 655 C C . ALA A 1 94 ? 8.106 0.548 -27.387 1.00 82.00 94 ALA A C 1
ATOM 657 O O . ALA A 1 94 ? 8.747 1.580 -27.547 1.00 82.00 94 ALA A O 1
ATOM 658 N N . ALA A 1 95 ? 7.038 0.484 -26.585 1.00 82.00 95 ALA A N 1
ATOM 659 C CA . ALA A 1 95 ? 6.571 1.595 -25.763 1.00 82.00 95 ALA A CA 1
ATOM 660 C C . ALA A 1 95 ? 7.238 1.632 -24.373 1.00 82.00 95 ALA A C 1
ATOM 662 O O . ALA A 1 95 ? 6.964 2.534 -23.587 1.00 82.00 95 ALA A O 1
ATOM 663 N N . CYS A 1 96 ? 8.142 0.693 -24.059 1.00 86.94 96 CYS A N 1
ATOM 664 C CA . CYS A 1 96 ? 8.933 0.716 -22.827 1.00 86.94 96 CYS A CA 1
ATOM 665 C C . CYS A 1 96 ? 10.131 1.657 -22.915 1.00 86.94 96 CYS A C 1
ATOM 667 O O . CYS A 1 96 ? 11.286 1.238 -22.837 1.00 86.94 96 CYS A O 1
ATOM 669 N N . ILE A 1 97 ? 9.834 2.941 -23.068 1.00 89.00 97 ILE A N 1
ATOM 670 C CA . ILE A 1 97 ? 10.816 4.019 -23.136 1.00 89.00 97 ILE A CA 1
ATOM 671 C C . ILE A 1 97 ? 10.808 4.849 -21.850 1.00 89.00 97 ILE A C 1
ATOM 673 O O . ILE A 1 97 ? 9.886 4.776 -21.036 1.00 89.00 97 ILE A O 1
ATOM 677 N N . SER A 1 98 ? 11.847 5.658 -21.653 1.00 93.12 98 SER A N 1
ATOM 678 C CA . SER A 1 98 ? 11.866 6.652 -20.578 1.00 93.12 98 SER A CA 1
ATOM 679 C C . SER A 1 98 ? 10.663 7.592 -20.681 1.00 93.12 98 SER A C 1
ATOM 681 O O . SER A 1 98 ? 10.355 8.098 -21.755 1.00 93.12 98 SER A O 1
ATOM 683 N N . GLY A 1 99 ? 9.993 7.820 -19.553 1.00 93.00 99 GLY A N 1
ATOM 684 C CA . GLY A 1 99 ? 8.735 8.560 -19.469 1.00 93.00 99 GLY A CA 1
ATOM 685 C C . GLY A 1 99 ? 7.492 7.671 -19.507 1.00 93.00 99 GLY A C 1
ATOM 686 O O . GLY A 1 99 ? 6.419 8.151 -19.144 1.00 93.00 99 GLY A O 1
ATOM 687 N N . ALA A 1 100 ? 7.626 6.389 -19.868 1.00 93.62 100 ALA A N 1
ATOM 688 C CA . ALA A 1 100 ? 6.471 5.515 -19.984 1.00 93.62 100 ALA A CA 1
ATOM 689 C C . ALA A 1 100 ? 5.757 5.314 -18.642 1.00 93.62 100 ALA A C 1
ATOM 691 O O . ALA A 1 100 ? 6.396 5.168 -17.594 1.00 93.62 100 ALA A O 1
ATOM 692 N N . THR A 1 101 ? 4.428 5.277 -18.672 1.00 94.50 101 THR A N 1
ATOM 693 C CA . THR A 1 101 ? 3.605 5.115 -17.467 1.00 94.50 101 THR A CA 1
ATOM 694 C C . THR A 1 101 ? 3.140 3.673 -17.300 1.00 94.50 101 THR A C 1
ATOM 696 O O . THR A 1 101 ? 2.540 3.077 -18.200 1.00 94.50 101 THR A O 1
ATOM 699 N N . LEU A 1 102 ? 3.386 3.124 -16.108 1.00 94.56 102 LEU A N 1
ATOM 700 C CA . LEU A 1 102 ? 2.925 1.807 -15.674 1.00 94.56 102 LEU A CA 1
ATOM 701 C C . LEU A 1 102 ? 1.977 1.941 -14.489 1.00 94.56 102 LEU A C 1
ATOM 703 O O . LEU A 1 102 ? 2.198 2.753 -13.595 1.00 94.56 102 LEU A O 1
ATOM 707 N N . THR A 1 103 ? 0.974 1.077 -14.441 1.00 96.81 103 THR A N 1
ATOM 708 C CA . THR A 1 103 ? 0.092 0.904 -13.288 1.00 96.81 103 THR A CA 1
ATOM 709 C C . THR A 1 103 ? 0.221 -0.523 -12.787 1.00 96.81 103 THR A C 1
ATOM 711 O O . THR A 1 103 ? -0.093 -1.471 -13.503 1.00 96.81 103 THR A O 1
ATOM 714 N N . ILE A 1 104 ? 0.682 -0.683 -11.554 1.00 97.06 104 ILE A N 1
ATOM 715 C CA . ILE A 1 104 ? 0.789 -1.962 -10.863 1.00 97.06 104 ILE A CA 1
ATOM 716 C C . ILE A 1 104 ? -0.491 -2.155 -10.060 1.00 97.06 104 ILE A C 1
ATOM 718 O O . ILE A 1 104 ? -0.848 -1.290 -9.266 1.00 97.06 104 ILE A O 1
ATOM 722 N N . LYS A 1 105 ? -1.164 -3.288 -10.258 1.00 97.56 105 LYS A N 1
ATOM 723 C CA . LYS A 1 105 ? -2.435 -3.625 -9.614 1.00 97.56 105 LYS A CA 1
ATOM 724 C C . LYS A 1 105 ? -2.229 -4.620 -8.488 1.00 97.56 105 LYS A C 1
ATOM 726 O O . LYS A 1 105 ? -1.376 -5.506 -8.576 1.00 97.56 105 LYS A O 1
ATOM 731 N N . GLY A 1 106 ? -3.025 -4.502 -7.438 1.00 97.56 106 GLY A N 1
ATOM 732 C CA . GLY A 1 106 ? -2.862 -5.315 -6.249 1.00 97.56 106 GLY A CA 1
ATOM 733 C C . GLY A 1 106 ? -3.868 -5.014 -5.152 1.00 97.56 106 GLY A C 1
ATOM 734 O O . GLY A 1 106 ? -4.965 -4.521 -5.396 1.00 97.56 106 GLY A O 1
ATOM 735 N N . THR A 1 107 ? -3.470 -5.345 -3.930 1.00 96.81 107 THR A N 1
ATOM 736 C CA . THR A 1 107 ? -4.203 -5.052 -2.697 1.00 96.81 107 THR A CA 1
ATOM 737 C C . THR A 1 107 ? -3.232 -4.618 -1.611 1.00 96.81 107 THR A C 1
ATOM 739 O O . THR A 1 107 ? -2.091 -5.089 -1.582 1.00 96.81 107 THR A O 1
ATOM 742 N N . ASN A 1 108 ? -3.719 -3.828 -0.654 1.00 95.00 108 ASN A N 1
ATOM 743 C CA . ASN A 1 108 ? -2.990 -3.410 0.548 1.00 95.00 108 ASN A CA 1
ATOM 744 C C . ASN A 1 108 ? -1.720 -2.597 0.255 1.00 95.00 108 ASN A C 1
ATOM 746 O O . ASN A 1 108 ? -0.741 -2.674 1.000 1.00 95.00 108 ASN A O 1
ATOM 750 N N . PHE A 1 109 ? -1.715 -1.806 -0.820 1.00 96.38 109 PHE A N 1
ATOM 751 C CA . PHE A 1 109 ? -0.681 -0.788 -0.970 1.00 96.38 109 PHE A CA 1
ATOM 752 C C . PHE A 1 109 ? -0.841 0.283 0.116 1.00 96.38 109 PHE A C 1
ATOM 754 O O . PHE A 1 109 ? -1.952 0.628 0.537 1.00 96.38 109 PHE A O 1
ATOM 761 N N . ASN A 1 110 ? 0.289 0.792 0.610 1.00 94.69 110 ASN A N 1
ATOM 762 C CA . ASN A 1 110 ? 0.275 1.873 1.585 1.00 94.69 110 ASN A CA 1
ATOM 763 C C . ASN A 1 110 ? 0.037 3.202 0.862 1.00 94.69 110 ASN A C 1
ATOM 765 O O . ASN A 1 110 ? 0.979 3.840 0.399 1.00 94.69 110 ASN A O 1
ATOM 7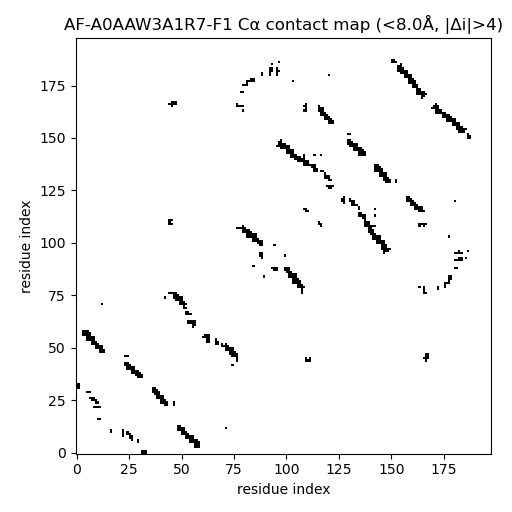69 N N . HIS A 1 111 ? -1.229 3.600 0.752 1.00 94.50 111 HIS A N 1
ATOM 770 C CA . HIS A 1 111 ? -1.657 4.741 -0.058 1.00 94.50 111 HIS A CA 1
ATOM 771 C C . HIS A 1 111 ? -1.444 6.106 0.605 1.00 94.50 111 HIS A C 1
ATOM 773 O O . HIS A 1 111 ? -1.954 7.119 0.134 1.00 94.50 111 HIS A O 1
ATOM 779 N N . ARG A 1 112 ? -0.706 6.151 1.716 1.00 92.75 112 ARG A N 1
ATOM 780 C CA . ARG A 1 112 ? -0.363 7.410 2.385 1.00 92.75 112 ARG A CA 1
ATOM 781 C C . ARG A 1 112 ? 0.673 8.214 1.620 1.00 92.75 112 ARG A C 1
ATOM 783 O O . ARG A 1 112 ? 0.674 9.435 1.718 1.00 92.75 112 ARG A O 1
ATOM 790 N N . ASP A 1 113 ? 1.569 7.522 0.926 1.00 94.19 113 ASP A N 1
ATOM 791 C CA . ASP A 1 113 ? 2.627 8.131 0.133 1.00 94.19 113 ASP A CA 1
ATOM 792 C C . ASP A 1 113 ? 3.041 7.170 -0.984 1.00 94.19 113 ASP A C 1
ATOM 794 O O . ASP A 1 113 ? 3.261 5.978 -0.742 1.00 94.19 113 ASP A O 1
ATOM 798 N N . ALA A 1 114 ? 3.178 7.692 -2.201 1.00 96.44 114 ALA A N 1
ATOM 799 C CA . ALA A 1 114 ? 3.684 6.934 -3.338 1.00 96.44 114 ALA A CA 1
ATOM 800 C C . ALA A 1 114 ? 5.128 6.437 -3.085 1.00 96.44 114 ALA A C 1
ATOM 802 O O . ALA A 1 114 ? 5.538 5.357 -3.507 1.00 96.44 114 ALA A O 1
ATOM 803 N N . LEU A 1 115 ? 5.919 7.184 -2.310 1.00 95.31 115 LEU A N 1
ATOM 804 C CA . LEU A 1 115 ? 7.303 6.829 -1.982 1.00 95.31 115 LEU A CA 1
ATOM 805 C C . LEU A 1 115 ? 7.423 5.629 -1.033 1.00 95.31 115 LEU A C 1
ATOM 807 O O . LEU A 1 115 ? 8.516 5.084 -0.844 1.00 95.31 115 LEU A O 1
ATOM 811 N N . TYR A 1 116 ? 6.311 5.171 -0.457 1.00 96.25 116 TYR A N 1
ATOM 812 C CA . TYR A 1 116 ? 6.269 3.928 0.309 1.00 96.25 116 TYR A CA 1
ATOM 813 C C . TYR A 1 116 ? 6.283 2.682 -0.575 1.00 96.25 116 TYR A C 1
ATOM 815 O O . TYR A 1 116 ? 6.361 1.578 -0.043 1.00 96.25 116 TYR A O 1
ATOM 823 N N . GLN A 1 117 ? 6.256 2.816 -1.901 1.00 97.19 117 GLN A N 1
ATOM 824 C CA . GLN A 1 117 ? 6.424 1.702 -2.827 1.00 97.19 117 GLN A CA 1
ATOM 825 C C . GLN A 1 117 ? 7.812 1.773 -3.455 1.00 97.19 117 GLN A C 1
ATOM 827 O O . GLN A 1 117 ? 8.149 2.696 -4.187 1.00 97.19 117 GLN A O 1
ATOM 832 N N . ARG A 1 118 ? 8.658 0.790 -3.157 1.00 97.25 118 ARG A N 1
ATOM 833 C CA . ARG A 1 118 ? 10.036 0.745 -3.646 1.00 97.25 118 ARG A CA 1
ATOM 834 C C . ARG A 1 118 ? 10.151 -0.319 -4.716 1.00 97.25 118 ARG A C 1
ATOM 836 O O . ARG A 1 118 ? 10.026 -1.508 -4.431 1.00 97.25 118 ARG A O 1
ATOM 843 N N . PHE A 1 119 ? 10.397 0.118 -5.945 1.00 97.75 119 PHE A N 1
ATOM 844 C CA . PHE A 1 119 ? 10.588 -0.783 -7.070 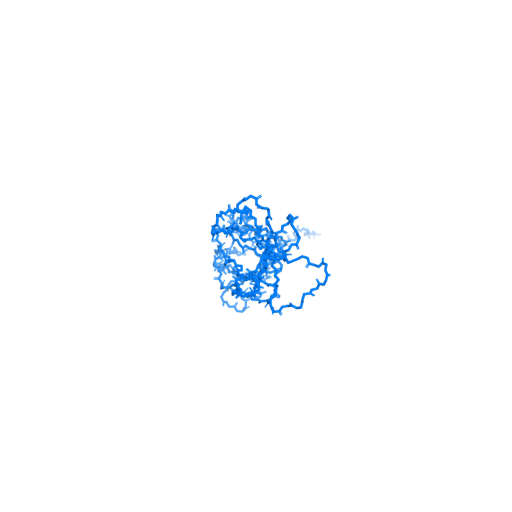1.00 97.75 119 PHE A CA 1
ATOM 845 C C . PHE A 1 119 ? 12.056 -1.153 -7.258 1.00 97.75 119 PHE A C 1
ATOM 847 O O . PHE A 1 119 ? 12.957 -0.325 -7.129 1.00 97.75 119 PHE A O 1
ATOM 854 N N . SER A 1 120 ? 12.283 -2.409 -7.628 1.00 97.69 120 SER A N 1
ATOM 855 C CA . SER A 1 120 ? 13.561 -2.906 -8.130 1.00 97.69 120 SER A CA 1
ATOM 856 C C . SER A 1 120 ? 13.337 -3.552 -9.487 1.00 97.69 120 SER A C 1
ATOM 858 O O . SER A 1 120 ? 12.529 -4.472 -9.599 1.00 97.69 120 SER A O 1
ATOM 860 N N . VAL A 1 121 ? 14.065 -3.090 -10.504 1.00 97.31 121 VAL A N 1
ATOM 861 C CA . VAL A 1 121 ? 14.019 -3.667 -11.851 1.00 97.31 121 VAL A CA 1
ATOM 862 C C . VAL A 1 121 ? 15.356 -4.328 -12.166 1.00 97.31 121 VAL A C 1
ATOM 864 O O . VAL A 1 121 ? 16.411 -3.698 -12.112 1.00 97.31 121 VAL A O 1
ATOM 867 N N . GLY A 1 122 ? 15.315 -5.623 -12.465 1.00 96.81 122 GLY A N 1
ATOM 868 C CA . GLY A 1 122 ? 16.501 -6.445 -12.665 1.00 96.81 122 GLY A CA 1
ATOM 869 C C . GLY A 1 122 ? 17.109 -7.005 -11.375 1.00 96.81 122 GLY A C 1
ATOM 870 O O . GLY A 1 122 ? 16.759 -6.660 -10.241 1.00 96.81 122 GLY A O 1
ATOM 871 N N . VAL A 1 123 ? 18.059 -7.916 -11.563 1.00 96.00 123 VAL A N 1
ATOM 872 C CA . VAL A 1 123 ? 18.683 -8.701 -10.488 1.00 96.00 123 VAL A CA 1
ATOM 873 C C . VAL A 1 123 ? 20.067 -8.187 -10.104 1.00 96.00 123 VAL A C 1
ATOM 875 O O . VAL A 1 123 ? 20.517 -8.447 -8.991 1.00 96.00 123 VAL A O 1
ATOM 878 N N . THR A 1 124 ? 20.730 -7.418 -10.974 1.00 96.62 124 THR A N 1
ATOM 879 C CA . THR A 1 124 ? 22.055 -6.845 -10.695 1.00 96.62 124 THR A CA 1
ATOM 880 C C . THR A 1 124 ? 21.973 -5.375 -10.286 1.00 96.62 124 THR A C 1
ATOM 882 O O . THR A 1 124 ? 21.040 -4.654 -10.642 1.00 96.62 124 THR A O 1
ATOM 885 N N . LYS A 1 125 ? 22.994 -4.888 -9.569 1.00 95.94 125 LYS A N 1
ATOM 886 C CA . LYS A 1 125 ? 23.113 -3.465 -9.205 1.00 95.94 125 LYS A CA 1
ATOM 887 C C . LYS A 1 125 ? 23.132 -2.549 -10.434 1.00 95.94 125 LYS A C 1
ATOM 889 O O . LYS A 1 125 ? 22.526 -1.481 -10.399 1.00 95.94 125 LYS A O 1
ATOM 894 N N . ALA A 1 126 ? 23.810 -2.968 -11.505 1.00 96.12 126 ALA A N 1
ATOM 895 C CA . ALA A 1 126 ? 23.857 -2.228 -12.764 1.00 96.12 126 ALA A CA 1
ATOM 896 C C . ALA A 1 126 ? 22.456 -2.070 -13.376 1.00 96.12 126 ALA A C 1
ATOM 898 O O . ALA A 1 126 ? 22.046 -0.952 -13.672 1.00 96.12 126 ALA A O 1
ATOM 899 N N . GLN A 1 127 ? 21.682 -3.158 -13.456 1.00 96.31 127 GLN A N 1
ATOM 900 C CA . GLN A 1 127 ? 20.310 -3.133 -13.979 1.00 96.31 127 GLN A CA 1
ATOM 901 C C . GLN A 1 127 ? 19.397 -2.223 -13.148 1.00 96.31 127 GLN A C 1
ATOM 903 O O . GLN A 1 127 ? 18.754 -1.342 -13.705 1.00 96.31 127 GLN A O 1
ATOM 908 N N . ARG A 1 128 ? 19.425 -2.350 -11.814 1.00 95.94 128 ARG A N 1
ATOM 909 C CA . ARG A 1 128 ? 18.608 -1.519 -10.905 1.00 95.94 128 ARG A CA 1
ATOM 910 C C . ARG A 1 128 ? 18.971 -0.034 -10.932 1.00 95.94 128 ARG A C 1
ATOM 912 O O . ARG A 1 128 ? 18.191 0.805 -10.494 1.00 95.94 128 ARG A O 1
ATOM 919 N N . SER A 1 129 ? 20.182 0.289 -11.383 1.00 95.19 129 SER A N 1
ATOM 920 C CA . SER A 1 129 ? 20.635 1.676 -11.508 1.00 95.19 129 SER A CA 1
ATOM 921 C C . SER A 1 129 ? 20.241 2.276 -12.856 1.00 95.19 129 SER A C 1
ATOM 923 O O . SER A 1 129 ? 19.936 3.468 -12.902 1.00 95.19 129 SER A O 1
ATOM 925 N N . ALA A 1 130 ? 20.238 1.450 -13.908 1.00 96.19 130 ALA A N 1
ATOM 926 C CA . ALA A 1 130 ? 19.900 1.814 -15.279 1.00 96.19 130 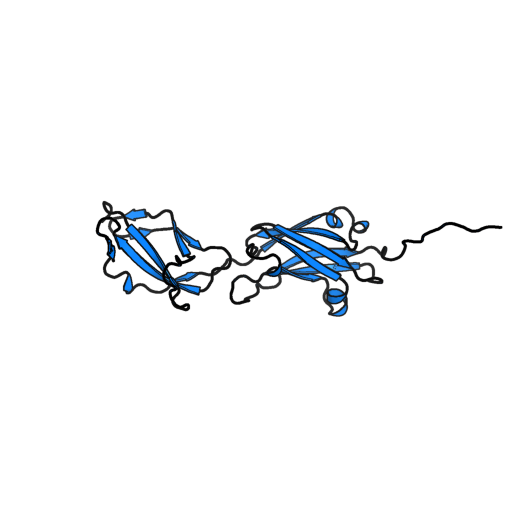ALA A CA 1
ATOM 927 C C . ALA A 1 130 ? 18.386 1.842 -15.546 1.00 96.19 130 ALA A C 1
ATOM 929 O O . ALA A 1 130 ? 17.934 2.642 -16.355 1.00 96.19 130 ALA A O 1
ATOM 930 N N . ILE A 1 131 ? 17.603 1.002 -14.864 1.00 96.88 131 ILE A N 1
ATOM 931 C CA . ILE A 1 131 ? 16.155 0.888 -15.058 1.00 96.88 131 ILE A CA 1
ATOM 932 C C . ILE A 1 131 ? 15.450 1.193 -13.740 1.00 96.88 131 ILE A C 1
ATOM 934 O O . ILE A 1 131 ? 15.623 0.482 -12.747 1.00 96.88 131 ILE A O 1
ATOM 938 N N . ARG A 1 132 ? 14.652 2.261 -13.722 1.00 97.06 132 ARG A N 1
ATOM 939 C CA . ARG A 1 132 ? 13.980 2.761 -12.519 1.00 97.06 132 ARG A CA 1
ATOM 940 C C . ARG A 1 132 ? 12.492 2.924 -12.762 1.00 97.06 132 ARG A C 1
ATOM 942 O O . ARG A 1 132 ? 12.080 3.408 -13.809 1.00 97.06 132 ARG A O 1
ATOM 949 N N . LEU A 1 133 ? 11.706 2.561 -11.755 1.00 97.19 133 LEU A N 1
ATOM 950 C CA . LEU A 1 133 ? 10.293 2.902 -11.665 1.00 97.19 133 LEU A CA 1
ATOM 951 C C . LEU A 1 133 ? 10.114 3.838 -10.479 1.00 97.19 133 LEU A C 1
ATOM 953 O O . LEU A 1 133 ? 1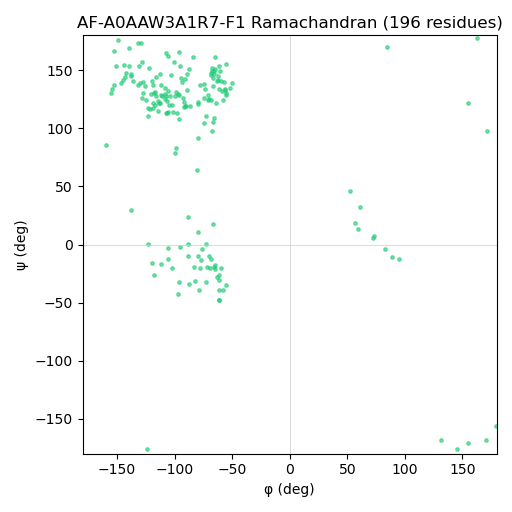0.367 3.448 -9.339 1.00 97.19 133 LEU A O 1
ATOM 957 N N . ALA A 1 134 ? 9.721 5.074 -10.766 1.00 97.69 134 ALA A N 1
ATOM 958 C CA . ALA A 1 134 ? 9.424 6.080 -9.759 1.00 97.69 134 ALA A CA 1
ATOM 959 C C . ALA A 1 134 ? 7.905 6.119 -9.535 1.00 97.69 134 ALA A C 1
ATOM 961 O O . ALA A 1 134 ? 7.190 6.497 -10.464 1.00 97.69 134 ALA A O 1
ATOM 962 N N . PRO A 1 135 ? 7.393 5.720 -8.358 1.00 98.00 135 PRO A N 1
ATOM 963 C CA . PRO A 1 135 ? 5.977 5.857 -8.045 1.00 98.00 135 PRO A CA 1
ATOM 964 C C . PRO A 1 135 ? 5.562 7.330 -8.070 1.00 98.00 135 PRO A C 1
ATOM 966 O O . PRO A 1 135 ? 6.243 8.181 -7.500 1.00 98.00 135 PRO A O 1
ATOM 969 N N . THR A 1 136 ? 4.438 7.624 -8.712 1.00 97.88 136 THR A N 1
ATOM 970 C CA . THR A 1 136 ? 3.882 8.978 -8.844 1.00 97.88 136 THR A CA 1
ATOM 971 C C . THR A 1 136 ? 2.510 9.112 -8.195 1.00 97.88 136 THR A C 1
ATOM 973 O O . THR A 1 136 ? 2.143 10.202 -7.767 1.00 97.88 136 THR A O 1
ATOM 976 N N . ALA A 1 137 ? 1.761 8.014 -8.081 1.00 98.12 137 ALA A N 1
ATOM 977 C CA . ALA A 1 137 ? 0.482 7.968 -7.386 1.00 98.12 137 ALA A CA 1
ATOM 978 C C . ALA A 1 137 ? 0.227 6.570 -6.817 1.00 98.12 137 ALA A C 1
ATOM 980 O O . ALA A 1 137 ? 0.717 5.574 -7.352 1.00 98.12 137 ALA A O 1
ATOM 981 N N . VAL A 1 138 ? -0.570 6.497 -5.754 1.00 98.12 138 VAL A N 1
ATOM 982 C CA . VAL A 1 138 ? -0.946 5.236 -5.114 1.00 98.12 138 VAL A CA 1
ATOM 983 C C . VAL A 1 138 ? -2.375 5.298 -4.580 1.00 98.12 138 VAL A C 1
ATOM 985 O O . VAL A 1 138 ? -2.814 6.317 -4.051 1.00 98.12 138 VAL A O 1
ATOM 988 N N . SER A 1 139 ? -3.093 4.191 -4.719 1.00 96.88 139 SER A N 1
ATOM 989 C CA . SER A 1 139 ? -4.374 3.899 -4.083 1.00 96.88 139 SER A CA 1
ATOM 990 C C . SER A 1 139 ? -4.257 2.589 -3.295 1.00 96.88 139 SER A C 1
ATOM 992 O O . SER A 1 139 ? -3.187 1.991 -3.205 1.00 96.88 139 SER A O 1
ATOM 994 N N . GLU A 1 140 ? -5.351 2.107 -2.709 1.00 93.25 140 GLU A N 1
ATOM 995 C CA . GLU A 1 140 ? -5.368 0.791 -2.053 1.00 93.25 140 GLU A CA 1
ATOM 996 C C . GLU A 1 140 ? -5.070 -0.372 -3.011 1.00 93.25 140 GLU A C 1
ATOM 998 O O . GLU A 1 140 ? -4.574 -1.419 -2.576 1.00 93.25 140 GLU A O 1
ATOM 1003 N N . THR A 1 141 ? -5.362 -0.182 -4.300 1.00 97.31 141 THR A N 1
ATOM 1004 C CA . THR A 1 141 ? -5.337 -1.229 -5.326 1.00 97.31 141 THR A CA 1
ATOM 1005 C C . THR A 1 141 ? -4.356 -0.970 -6.457 1.00 97.31 141 THR A C 1
ATOM 1007 O O . THR A 1 141 ? -4.026 -1.906 -7.181 1.00 97.31 141 THR A O 1
ATOM 1010 N N . ASP A 1 142 ? -3.863 0.256 -6.613 1.00 98.00 142 ASP A N 1
ATOM 1011 C CA . ASP A 1 142 ? -3.068 0.658 -7.769 1.00 98.00 142 ASP A CA 1
ATOM 1012 C C . ASP A 1 142 ? -1.857 1.495 -7.355 1.00 98.00 142 ASP A C 1
ATOM 1014 O O . ASP A 1 142 ? -1.948 2.365 -6.492 1.00 98.00 142 ASP A O 1
ATOM 1018 N N . VAL A 1 143 ? -0.722 1.267 -8.011 1.00 98.31 143 VAL A N 1
ATOM 1019 C CA . VAL A 1 143 ? 0.467 2.124 -7.934 1.00 98.31 143 VAL A CA 1
ATOM 1020 C C . VAL A 1 143 ? 0.812 2.557 -9.347 1.00 98.31 143 VAL A C 1
ATOM 1022 O O . VAL A 1 143 ? 1.141 1.719 -10.187 1.00 98.31 143 VAL A O 1
ATOM 1025 N N . THR A 1 144 ? 0.759 3.854 -9.615 1.00 98.00 144 THR A N 1
ATOM 1026 C CA . THR A 1 144 ? 1.239 4.420 -10.877 1.00 98.00 144 THR A CA 1
ATOM 1027 C C . THR A 1 144 ? 2.712 4.764 -10.731 1.00 98.00 144 THR A C 1
ATOM 1029 O O . THR A 1 144 ? 3.109 5.370 -9.736 1.00 98.00 144 THR A O 1
ATOM 1032 N N . ALA A 1 145 ? 3.526 4.380 -11.710 1.00 97.75 145 ALA A N 1
ATOM 1033 C CA . ALA A 1 145 ? 4.951 4.657 -11.734 1.00 97.75 145 ALA A CA 1
ATOM 1034 C C . ALA A 1 145 ? 5.422 5.078 -13.129 1.00 97.75 145 ALA A C 1
ATOM 1036 O O . ALA A 1 145 ? 4.947 4.565 -14.143 1.00 97.75 145 ALA A O 1
ATOM 1037 N N . THR A 1 146 ? 6.397 5.982 -13.166 1.00 97.06 146 THR A N 1
ATOM 1038 C CA . THR A 1 146 ? 7.071 6.410 -14.394 1.00 97.06 146 THR A CA 1
ATOM 1039 C C . THR A 1 146 ? 8.370 5.634 -14.575 1.00 97.06 146 THR A C 1
ATOM 1041 O O . THR A 1 146 ? 9.194 5.546 -13.659 1.00 97.06 146 THR A O 1
ATOM 1044 N N . LEU A 1 147 ? 8.550 5.070 -15.767 1.00 96.69 147 LEU A N 1
ATOM 1045 C CA . LEU A 1 147 ? 9.750 4.360 -16.181 1.00 96.69 147 LEU A CA 1
ATOM 1046 C C . LEU A 1 147 ? 10.863 5.340 -16.558 1.00 96.69 147 LEU A C 1
ATOM 1048 O O . LEU A 1 147 ? 10.654 6.323 -17.262 1.00 96.69 147 LEU A O 1
ATOM 1052 N N . THR A 1 148 ? 12.080 5.050 -16.123 1.00 96.69 148 THR A N 1
ATOM 1053 C CA . THR A 1 148 ? 13.305 5.672 -16.624 1.00 96.69 148 THR A CA 1
ATOM 1054 C C . THR A 1 148 ? 14.278 4.570 -17.007 1.00 96.69 148 THR A C 1
ATOM 1056 O O . THR A 1 148 ? 14.578 3.698 -16.191 1.00 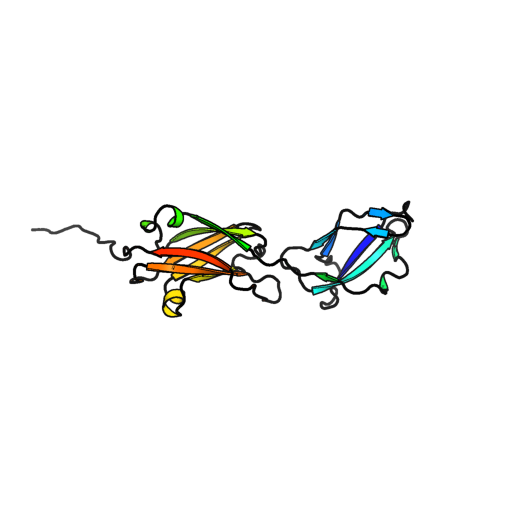96.69 148 THR A O 1
ATOM 1059 N N . VAL A 1 149 ? 14.765 4.620 -18.241 1.00 95.00 149 VAL A N 1
ATOM 1060 C CA . VAL A 1 149 ? 15.762 3.716 -18.812 1.00 95.00 149 VAL A CA 1
ATOM 1061 C C . VAL A 1 149 ? 16.976 4.553 -19.202 1.00 95.00 149 VAL A C 1
ATOM 1063 O O . VAL A 1 149 ? 16.856 5.505 -19.971 1.00 95.00 149 VAL A O 1
ATOM 1066 N N . ALA A 1 150 ? 18.140 4.226 -18.651 1.00 94.19 150 ALA A N 1
ATOM 1067 C CA . ALA A 1 150 ? 19.390 4.884 -19.001 1.00 94.19 150 ALA A CA 1
ATOM 1068 C C . ALA A 1 150 ? 19.809 4.542 -20.437 1.00 94.19 150 ALA A C 1
ATOM 1070 O O . ALA A 1 150 ? 19.597 3.417 -20.905 1.00 94.19 150 ALA A O 1
ATOM 1071 N N . ASP A 1 151 ? 20.462 5.490 -21.104 1.00 90.31 151 ASP A N 1
ATOM 1072 C CA . ASP A 1 151 ? 20.983 5.296 -22.455 1.00 90.31 151 ASP A CA 1
ATOM 1073 C C . ASP A 1 151 ? 21.942 4.101 -22.516 1.00 90.31 151 ASP A C 1
ATOM 1075 O O . ASP A 1 151 ? 22.738 3.855 -21.606 1.00 90.31 151 ASP A O 1
ATOM 1079 N N . GLY A 1 152 ? 21.846 3.327 -23.598 1.00 88.50 152 GLY A N 1
ATOM 1080 C CA . GLY A 1 152 ? 22.660 2.125 -23.790 1.00 88.50 152 GLY A CA 1
ATOM 1081 C C . GLY A 1 152 ? 22.259 0.928 -22.920 1.00 88.50 152 GLY A C 1
ATOM 1082 O O . GLY A 1 152 ? 22.959 -0.086 -22.940 1.00 88.50 152 GLY A O 1
ATOM 1083 N N . THR A 1 153 ? 21.144 0.997 -22.180 1.00 92.25 153 THR A N 1
ATOM 1084 C CA . THR A 1 153 ? 20.584 -0.187 -21.512 1.00 92.25 153 THR A CA 1
ATOM 1085 C C . THR A 1 153 ? 20.276 -1.266 -22.560 1.00 92.25 153 THR A C 1
ATOM 1087 O O . THR A 1 153 ? 19.550 -0.984 -23.516 1.00 92.25 153 THR A O 1
ATOM 1090 N N . PRO A 1 154 ? 20.810 -2.496 -22.420 1.00 91.69 154 PRO A N 1
ATOM 1091 C CA . PRO A 1 154 ? 20.575 -3.552 -23.396 1.00 91.69 154 PRO A CA 1
ATOM 1092 C C . PRO A 1 154 ? 19.096 -3.922 -23.535 1.00 91.69 154 PRO A C 1
ATOM 1094 O O . PRO A 1 154 ? 18.315 -3.816 -22.591 1.00 91.69 154 PRO A O 1
ATOM 1097 N N . ALA A 1 155 ? 18.730 -4.436 -24.708 1.00 91.12 155 ALA A N 1
ATOM 1098 C CA . ALA A 1 155 ? 17.457 -5.123 -24.868 1.00 91.12 155 ALA A CA 1
ATOM 1099 C C . ALA A 1 155 ? 17.416 -6.37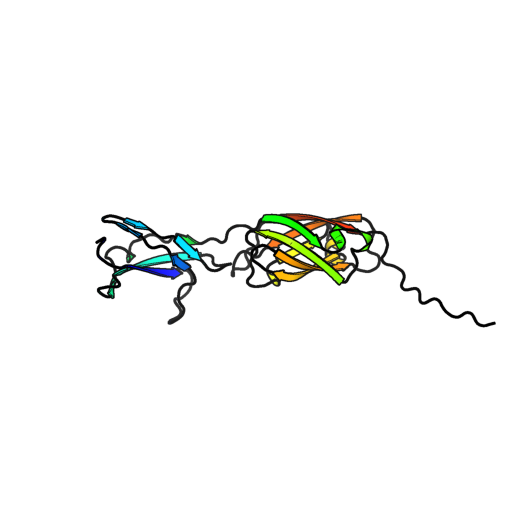1 -23.976 1.00 91.12 155 ALA A C 1
ATOM 1101 O O . ALA A 1 155 ? 18.425 -7.063 -23.806 1.00 91.12 155 ALA A O 1
ATOM 1102 N N . GLY A 1 156 ? 16.245 -6.689 -23.435 1.00 92.56 156 GLY A N 1
ATOM 1103 C CA . GLY A 1 156 ? 16.092 -7.852 -22.574 1.00 92.56 156 GLY A CA 1
ATOM 1104 C C . GLY A 1 156 ? 14.832 -7.835 -21.725 1.00 92.56 156 GLY A C 1
ATOM 1105 O O . GLY A 1 156 ? 14.051 -6.888 -21.739 1.00 92.56 156 GLY A O 1
ATOM 1106 N N . SER A 1 157 ? 14.654 -8.916 -20.971 1.00 93.31 157 SER A N 1
ATOM 1107 C CA . SER A 1 157 ? 13.573 -9.084 -20.002 1.00 93.31 157 SER A CA 1
ATOM 1108 C C . SER A 1 157 ? 14.125 -8.910 -18.590 1.00 93.31 157 SER A C 1
ATOM 1110 O O . SER A 1 157 ? 14.996 -9.670 -18.164 1.00 93.31 157 SER A O 1
ATOM 1112 N N . TYR A 1 158 ? 13.601 -7.933 -17.856 1.00 95.62 158 TYR A N 1
ATOM 1113 C CA . TYR A 1 158 ? 14.055 -7.569 -16.518 1.00 95.62 158 TYR A CA 1
ATOM 1114 C C . TYR A 1 158 ? 12.930 -7.785 -15.501 1.00 95.62 158 TYR A C 1
ATOM 1116 O O . TYR A 1 158 ? 11.881 -7.152 -15.627 1.00 95.62 158 TYR A O 1
ATOM 1124 N N . PRO A 1 159 ? 13.113 -8.635 -14.474 1.00 96.56 159 PRO A N 1
ATOM 1125 C CA . PRO A 1 159 ? 12.077 -8.841 -13.471 1.00 96.56 159 PRO A CA 1
ATOM 1126 C C . PRO A 1 159 ? 11.866 -7.572 -12.647 1.00 96.56 159 PRO A C 1
ATOM 1128 O O . PRO A 1 159 ? 12.825 -6.930 -12.216 1.00 96.56 159 PRO A O 1
ATOM 1131 N N . VAL A 1 160 ? 10.604 -7.234 -12.416 1.00 96.75 160 VAL A N 1
ATOM 1132 C CA . VAL A 1 160 ? 10.168 -6.110 -11.594 1.00 96.75 160 VAL A CA 1
ATOM 1133 C C . VAL A 1 160 ? 9.666 -6.652 -10.266 1.00 96.75 160 VAL A C 1
ATOM 1135 O O . VAL A 1 160 ? 8.801 -7.531 -10.216 1.00 96.75 160 VAL A O 1
ATOM 1138 N N . PHE A 1 161 ? 10.191 -6.093 -9.184 1.00 97.62 161 PHE A N 1
ATOM 1139 C CA . PHE A 1 161 ? 9.729 -6.348 -7.830 1.00 97.62 161 PHE A CA 1
ATOM 1140 C C . PHE A 1 161 ? 9.304 -5.051 -7.159 1.00 97.62 161 PHE A C 1
ATOM 1142 O O . PHE A 1 161 ? 9.853 -3.989 -7.456 1.00 97.62 161 PHE A O 1
ATOM 1149 N N . VAL A 1 162 ? 8.372 -5.159 -6.218 1.00 97.94 162 VAL A N 1
ATOM 1150 C CA . VAL A 1 162 ? 7.975 -4.072 -5.325 1.00 97.94 162 VAL A CA 1
ATOM 1151 C C . VAL A 1 162 ? 8.077 -4.513 -3.870 1.00 97.94 162 VAL A C 1
ATOM 1153 O O . VAL A 1 162 ? 7.661 -5.615 -3.510 1.00 97.94 162 VAL A O 1
ATOM 1156 N N . GLU A 1 163 ? 8.622 -3.641 -3.033 1.00 97.12 163 GLU A N 1
ATOM 1157 C CA . GLU A 1 163 ? 8.506 -3.705 -1.578 1.00 97.12 163 GLU A CA 1
ATOM 1158 C C . GLU A 1 163 ? 7.655 -2.523 -1.126 1.00 97.12 163 GLU A C 1
ATOM 1160 O O . GLU A 1 163 ? 7.829 -1.403 -1.608 1.00 97.12 163 GLU A O 1
ATOM 1165 N N . VAL A 1 164 ? 6.735 -2.754 -0.196 1.00 97.00 164 VAL A N 1
ATOM 1166 C CA . VAL A 1 164 ? 5.867 -1.701 0.334 1.00 97.00 164 VAL A CA 1
ATOM 1167 C C . VAL A 1 164 ? 6.265 -1.434 1.768 1.00 97.00 164 VAL A C 1
ATOM 1169 O O . VAL A 1 164 ? 6.318 -2.360 2.573 1.00 97.00 164 VAL A O 1
ATOM 1172 N N . GLN A 1 165 ? 6.519 -0.178 2.111 1.00 95.81 165 GLN A N 1
ATOM 1173 C CA . GLN A 1 165 ? 6.609 0.229 3.499 1.00 95.81 165 GLN A CA 1
ATOM 1174 C C . GLN A 1 165 ? 5.215 0.083 4.114 1.00 95.81 165 GLN A C 1
ATOM 1176 O O . GLN A 1 165 ? 4.314 0.866 3.822 1.00 95.81 165 GLN A O 1
ATOM 1181 N N . VAL A 1 166 ? 5.009 -0.943 4.935 1.00 91.12 166 VAL A N 1
ATOM 1182 C CA . VAL A 1 166 ? 3.672 -1.317 5.414 1.00 91.12 166 VAL A CA 1
ATOM 1183 C C . VAL A 1 166 ? 3.177 -0.416 6.537 1.00 91.12 166 VAL A C 1
ATOM 1185 O O . VAL A 1 166 ? 1.976 -0.355 6.749 1.00 91.12 166 VAL A O 1
ATOM 1188 N N . CYS A 1 167 ? 4.063 0.300 7.239 1.00 86.06 167 CYS A N 1
ATOM 1189 C CA . CYS A 1 167 ? 3.699 1.172 8.357 1.00 86.06 167 CYS A CA 1
ATOM 1190 C C . CYS A 1 167 ? 4.638 2.382 8.515 1.00 86.06 167 CYS A C 1
ATOM 1192 O O . CYS A 1 167 ? 5.647 2.516 7.822 1.00 86.06 167 CYS A O 1
ATOM 1194 N N . MET A 1 168 ? 4.333 3.276 9.460 1.00 76.38 168 MET A N 1
ATOM 1195 C CA . MET A 1 168 ? 5.128 4.493 9.711 1.00 76.38 168 MET A CA 1
ATOM 1196 C C . MET A 1 168 ? 6.523 4.222 10.301 1.00 76.38 168 MET A C 1
ATOM 1198 O O . MET A 1 168 ? 7.371 5.106 10.281 1.00 76.38 168 MET A O 1
ATOM 1202 N N . MET A 1 169 ? 6.795 2.999 10.767 1.00 79.00 169 MET A N 1
ATOM 1203 C CA . MET A 1 169 ? 8.085 2.592 11.344 1.00 79.00 169 MET A CA 1
ATOM 1204 C C . MET A 1 169 ? 9.089 2.081 10.293 1.00 79.00 169 MET A C 1
ATOM 1206 O O . MET A 1 169 ? 9.970 1.292 10.615 1.00 79.00 169 MET A O 1
ATOM 1210 N N . GLN A 1 170 ? 8.939 2.478 9.023 1.00 84.81 170 GLN A N 1
ATOM 1211 C CA . GLN A 1 170 ? 9.816 2.078 7.907 1.00 84.81 170 GLN A CA 1
ATOM 1212 C C . GLN A 1 170 ? 9.950 0.559 7.677 1.00 84.81 170 GLN A C 1
ATOM 1214 O O . GLN A 1 170 ? 10.860 0.109 6.982 1.00 84.81 170 GLN A O 1
ATOM 1219 N N . MET A 1 171 ? 9.025 -0.242 8.210 1.00 89.06 171 MET A N 1
ATOM 1220 C CA . MET A 1 171 ? 8.997 -1.682 7.972 1.00 89.06 171 MET A CA 1
ATOM 1221 C C . MET A 1 171 ? 8.598 -1.963 6.524 1.00 89.06 171 MET A C 1
ATOM 1223 O O . MET A 1 171 ? 7.540 -1.517 6.080 1.00 89.06 171 MET A O 1
ATOM 1227 N N . MET A 1 172 ? 9.422 -2.723 5.806 1.00 93.94 172 MET A N 1
ATOM 1228 C CA . MET A 1 172 ? 9.153 -3.131 4.428 1.00 93.94 172 MET A CA 1
ATOM 1229 C C . MET A 1 172 ? 8.479 -4.504 4.387 1.00 93.94 172 MET A C 1
ATOM 1231 O O . MET A 1 172 ? 8.815 -5.402 5.159 1.00 93.94 172 MET A O 1
ATOM 1235 N N . SER A 1 173 ? 7.545 -4.685 3.457 1.00 95.56 173 SER A N 1
ATOM 1236 C CA . SER A 1 173 ? 7.041 -6.003 3.085 1.00 95.56 173 SER A CA 1
ATOM 1237 C C . SER A 1 173 ? 8.155 -6.845 2.452 1.00 95.56 173 SER A C 1
ATOM 1239 O O . SER A 1 173 ? 9.102 -6.287 1.900 1.00 95.56 173 SER A O 1
ATOM 1241 N N . PRO A 1 174 ? 8.001 -8.178 2.391 1.00 95.69 174 PRO A N 1
ATOM 1242 C CA . PRO A 1 174 ? 8.787 -8.985 1.465 1.00 95.69 174 PRO A CA 1
ATOM 1243 C C . PRO A 1 174 ? 8.637 -8.488 0.020 1.00 95.69 174 PRO A C 1
ATOM 1245 O O . PRO A 1 174 ? 7.594 -7.925 -0.339 1.00 95.69 174 PRO A O 1
ATOM 1248 N N . LEU A 1 175 ? 9.638 -8.774 -0.817 1.00 95.94 175 LEU A N 1
ATOM 1249 C CA . LEU A 1 175 ? 9.581 -8.536 -2.260 1.00 95.94 175 LEU A CA 1
ATOM 1250 C C . LEU A 1 175 ? 8.355 -9.226 -2.871 1.00 95.94 175 LEU A C 1
ATOM 1252 O O . LEU A 1 175 ? 8.135 -10.429 -2.692 1.00 95.94 175 LEU A O 1
ATOM 1256 N N . ARG A 1 176 ? 7.567 -8.465 -3.630 1.00 97.44 176 ARG A N 1
ATOM 1257 C CA . ARG A 1 176 ? 6.470 -8.975 -4.454 1.00 97.44 176 ARG A CA 1
ATOM 1258 C C . ARG A 1 176 ? 6.854 -8.880 -5.917 1.00 97.44 176 ARG A C 1
ATOM 1260 O O . ARG A 1 176 ? 7.221 -7.810 -6.393 1.00 97.44 176 ARG A O 1
ATOM 1267 N N . TYR A 1 177 ? 6.785 -10.006 -6.614 1.00 96.75 177 TYR A N 1
ATOM 1268 C CA . TYR A 1 177 ? 7.003 -10.044 -8.052 1.00 96.75 177 TYR A CA 1
ATOM 1269 C C . TYR A 1 177 ? 5.827 -9.382 -8.770 1.00 96.75 177 TYR A C 1
ATOM 1271 O O . TYR A 1 177 ? 4.674 -9.711 -8.498 1.00 96.75 177 TYR A O 1
ATOM 1279 N N . VAL A 1 178 ? 6.133 -8.443 -9.661 1.00 95.50 178 VAL A N 1
ATOM 1280 C CA . VAL A 1 178 ? 5.139 -7.716 -10.459 1.00 95.50 178 VAL A CA 1
ATOM 1281 C C . VAL A 1 178 ? 4.987 -8.343 -11.838 1.00 95.50 178 VAL A C 1
ATOM 1283 O O . VAL A 1 178 ? 3.879 -8.494 -12.342 1.00 95.50 178 VAL A O 1
ATOM 1286 N N . GLY A 1 179 ? 6.109 -8.706 -12.453 1.00 92.81 179 GLY A N 1
ATOM 1287 C CA . GLY A 1 179 ? 6.176 -9.149 -13.837 1.00 92.81 179 GLY A CA 1
ATOM 1288 C C . GLY A 1 179 ? 7.561 -8.892 -14.416 1.00 92.81 179 GLY A C 1
ATOM 1289 O O . GLY A 1 179 ? 8.481 -8.502 -13.698 1.00 92.81 179 GLY A O 1
ATOM 1290 N N . ASN A 1 180 ? 7.702 -9.084 -15.724 1.00 92.50 180 ASN A N 1
ATOM 1291 C CA . ASN A 1 180 ? 8.917 -8.734 -16.447 1.00 92.50 180 ASN A CA 1
ATOM 1292 C C . ASN A 1 180 ? 8.690 -7.472 -17.279 1.00 92.50 180 ASN A C 1
ATOM 1294 O O . ASN A 1 180 ? 7.716 -7.384 -18.023 1.00 92.50 180 ASN A O 1
ATOM 1298 N N . LEU A 1 181 ? 9.622 -6.529 -17.185 1.00 93.19 181 LEU A N 1
ATOM 1299 C CA . LEU A 1 181 ? 9.737 -5.410 -18.105 1.00 93.19 181 LEU A CA 1
ATOM 1300 C C . LEU A 1 181 ? 10.580 -5.849 -19.304 1.00 93.19 181 LEU A C 1
ATOM 1302 O O . LEU A 1 181 ? 11.741 -6.223 -19.133 1.00 93.19 181 LEU A O 1
ATOM 1306 N N . VAL A 1 182 ? 10.008 -5.806 -20.505 1.00 92.00 182 VAL A N 1
ATOM 1307 C CA . VAL A 1 182 ? 10.711 -6.168 -21.741 1.00 92.00 182 VAL A CA 1
ATOM 1308 C C . VAL A 1 182 ? 11.137 -4.896 -22.459 1.00 92.00 182 VAL A C 1
ATOM 1310 O O . VAL A 1 182 ? 10.290 -4.138 -22.925 1.00 92.00 182 VAL A O 1
ATOM 1313 N N . LEU A 1 183 ? 12.446 -4.670 -22.546 1.00 91.06 183 LEU A N 1
ATOM 1314 C CA . LEU A 1 183 ? 13.036 -3.566 -23.297 1.00 91.06 183 LEU A CA 1
ATOM 1315 C C . LEU A 1 183 ? 13.449 -4.058 -24.685 1.00 91.06 183 LEU A C 1
ATOM 1317 O O . LEU A 1 183 ? 14.172 -5.050 -24.805 1.00 91.06 183 LEU A O 1
ATOM 1321 N N . ASN A 1 184 ? 13.023 -3.346 -25.726 1.00 83.00 184 ASN A N 1
ATOM 1322 C CA . ASN A 1 184 ? 13.553 -3.534 -27.075 1.00 83.00 184 ASN A CA 1
ATOM 1323 C C . ASN A 1 184 ? 14.848 -2.729 -27.248 1.00 83.00 184 ASN A C 1
ATOM 1325 O O . ASN A 1 184 ? 15.101 -1.775 -26.520 1.00 83.00 184 ASN A O 1
ATOM 1329 N N . SER A 1 185 ? 15.652 -3.066 -28.256 1.00 62.38 185 SER A N 1
ATOM 1330 C CA . SER A 1 185 ? 16.924 -2.401 -28.589 1.00 62.38 185 SER A CA 1
ATOM 1331 C C . SER A 1 185 ? 16.792 -0.944 -29.078 1.00 62.38 185 SER A C 1
ATOM 1333 O O . SER A 1 185 ? 17.726 -0.403 -29.664 1.00 62.38 185 SER A O 1
ATOM 1335 N N . ALA A 1 186 ? 15.662 -0.280 -28.838 1.00 51.44 186 ALA A N 1
ATOM 1336 C CA . ALA A 1 186 ? 15.396 1.082 -29.278 1.00 51.44 186 ALA A CA 1
ATOM 1337 C C . ALA A 1 186 ? 15.648 2.082 -28.139 1.00 51.44 186 ALA A C 1
ATOM 1339 O O . ALA A 1 186 ? 14.732 2.503 -27.440 1.00 51.44 186 ALA A O 1
ATOM 1340 N N . GLY A 1 187 ? 16.915 2.459 -27.970 1.00 46.22 187 GLY A N 1
ATOM 1341 C CA . GLY A 1 187 ? 17.359 3.549 -27.094 1.00 46.22 187 GLY A CA 1
ATOM 1342 C C . GLY A 1 187 ? 18.442 4.411 -27.745 1.00 46.22 187 GLY A C 1
ATOM 1343 O O . GLY A 1 187 ? 19.327 4.913 -27.065 1.00 46.22 187 GLY A O 1
ATOM 1344 N N . GLY A 1 188 ? 18.420 4.523 -29.075 1.00 43.91 188 GLY A N 1
ATOM 1345 C CA . GLY A 1 188 ? 19.384 5.310 -29.835 1.00 43.91 188 GLY A CA 1
ATOM 1346 C C . GLY A 1 188 ? 18.854 5.657 -31.220 1.00 43.91 188 GLY A C 1
ATOM 1347 O O . GLY A 1 188 ? 19.098 4.920 -32.168 1.00 43.91 188 GLY A O 1
ATOM 1348 N N . SER A 1 189 ? 18.089 6.745 -31.323 1.00 39.19 189 SER A N 1
ATOM 1349 C CA . SER A 1 189 ? 18.061 7.662 -32.479 1.00 39.19 189 SER A CA 1
ATOM 1350 C C . SER A 1 189 ? 16.915 8.674 -32.350 1.00 39.19 189 SER A C 1
ATOM 1352 O O . SER A 1 189 ? 15.792 8.418 -32.758 1.00 39.19 189 SER A O 1
ATOM 1354 N N . ASN A 1 190 ? 17.230 9.879 -31.871 1.00 36.66 190 ASN A N 1
ATOM 1355 C CA . ASN A 1 190 ? 16.699 11.079 -32.517 1.00 36.66 190 ASN A CA 1
ATOM 1356 C C . ASN A 1 190 ? 17.823 11.603 -33.413 1.00 36.66 190 ASN A C 1
ATOM 1358 O O . ASN A 1 190 ? 18.588 12.488 -33.040 1.00 36.66 190 ASN A O 1
ATOM 1362 N N . GLY A 1 191 ? 17.979 10.962 -34.572 1.00 35.38 191 GLY A N 1
ATOM 1363 C CA . GLY A 1 191 ? 18.742 11.531 -35.671 1.00 35.38 191 GLY A CA 1
ATOM 1364 C C . GLY A 1 191 ? 17.903 12.636 -36.297 1.00 35.38 191 GLY A C 1
ATOM 1365 O O . GLY A 1 191 ? 16.945 12.353 -37.009 1.00 35.38 191 GLY A O 1
ATOM 1366 N N . SER A 1 192 ? 18.248 13.891 -36.022 1.00 38.41 192 SER A N 1
ATOM 1367 C CA . SER A 1 192 ? 17.852 15.015 -36.866 1.00 38.41 192 SER A CA 1
ATOM 1368 C C . SER A 1 192 ? 18.580 14.876 -38.205 1.00 38.41 192 SER A C 1
ATOM 1370 O O . SER A 1 192 ? 19.759 15.211 -38.312 1.00 38.41 192 SER A O 1
ATOM 1372 N N . GLY A 1 193 ? 17.898 14.319 -39.203 1.00 36.62 193 GLY A N 1
ATOM 1373 C CA . GLY A 1 193 ? 18.310 14.379 -40.602 1.00 36.62 193 GLY A CA 1
ATOM 1374 C C . GLY A 1 193 ? 17.700 15.603 -41.287 1.00 36.62 193 GLY A C 1
ATOM 1375 O O . GLY A 1 193 ? 16.477 15.706 -41.329 1.00 36.62 193 GLY A O 1
ATOM 1376 N N . ALA A 1 194 ? 18.571 16.494 -41.774 1.00 35.78 194 ALA A N 1
ATOM 1377 C CA . ALA A 1 194 ? 18.442 17.529 -42.823 1.00 35.78 194 ALA A CA 1
ATOM 1378 C C . ALA A 1 194 ? 19.502 18.603 -42.479 1.00 35.78 194 ALA A C 1
ATOM 1380 O O . ALA A 1 194 ? 19.522 19.069 -41.347 1.00 35.78 194 ALA A O 1
ATOM 1381 N N . GLU A 1 195 ? 20.486 18.979 -43.295 1.00 32.84 195 GLU A N 1
ATOM 1382 C CA . GLU A 1 195 ? 20.530 19.176 -44.745 1.00 32.84 195 GLU A CA 1
ATOM 1383 C C . GLU A 1 195 ? 21.961 18.937 -45.264 1.00 32.84 195 GLU A C 1
ATOM 1385 O O . GLU A 1 195 ? 22.940 19.393 -44.670 1.00 32.84 195 GLU A O 1
ATOM 1390 N N . GLU A 1 196 ? 22.062 18.239 -46.392 1.00 36.78 196 GLU A N 1
ATOM 1391 C CA . GLU A 1 196 ? 23.222 18.232 -47.281 1.00 36.78 196 GLU A CA 1
ATOM 1392 C C . GLU A 1 196 ? 22.968 19.326 -48.329 1.00 36.78 196 GLU A C 1
ATOM 1394 O O . GLU A 1 196 ? 21.970 19.259 -49.050 1.00 36.78 196 GLU A O 1
ATOM 1399 N N . SER A 1 197 ? 23.831 20.343 -48.390 1.00 39.75 197 SER A N 1
ATOM 1400 C CA . SER A 1 197 ? 23.802 21.372 -49.434 1.00 39.75 197 SER A CA 1
ATOM 1401 C C . SER A 1 197 ? 25.033 21.237 -50.320 1.00 39.75 197 SER A C 1
ATOM 1403 O O . SER A 1 197 ? 26.157 21.154 -49.818 1.00 39.75 197 SER A O 1
ATOM 1405 N N . ALA A 1 198 ? 24.748 21.196 -51.621 1.00 43.28 198 ALA A N 1
ATOM 1406 C CA . ALA A 1 198 ? 25.664 21.170 -52.757 1.00 43.28 198 ALA A CA 1
ATOM 1407 C C . ALA A 1 198 ? 26.623 22.370 -52.827 1.00 43.28 198 ALA A C 1
ATOM 1409 O O . ALA A 1 198 ? 26.271 23.451 -52.298 1.00 43.28 198 ALA A O 1
#

Radius of gyration: 25.16 Å; Cα contacts (8 Å, |Δi|>4): 441; chains: 1; bounding box: 56×32×88 Å

Solvent-accessible surface area (backbone atoms only — not comparable to full-atom values): 11269 Å² total; per-residue (Å²): 100,55,92,59,52,71,47,61,49,43,44,56,76,85,50,84,85,55,88,94,61,76,52,67,44,44,62,42,80,74,44,66,40,81,90,48,75,48,58,47,79,44,64,50,87,32,49,64,50,46,29,34,52,38,38,31,31,67,80,78,73,40,71,46,86,66,28,87,75,56,76,66,45,80,44,69,54,67,75,64,48,63,77,38,68,44,47,48,50,70,81,34,38,84,44,50,42,63,70,27,48,37,35,40,31,38,38,52,44,40,47,88,41,30,82,33,48,46,58,42,30,39,92,46,73,67,41,42,70,37,33,43,55,47,49,75,38,45,38,53,41,40,37,33,25,38,32,39,58,44,81,79,62,72,52,46,77,29,49,30,33,37,28,35,32,42,31,87,80,72,44,63,45,74,80,36,70,54,52,67,50,45,34,49,80,80,65,83,78,90,74,85,84,84,84,90,81,134

Nearest PDB structures (foldseek):
  1eba-assembly1_B  TM=3.172E-01  e=4.742E-03  Homo sapiens
  6moh-assembly1_D  TM=3.306E-01  e=7.601E-03  Homo sapiens
  1eba-assembly1_A  TM=3.129E-01  e=6.495E-03  Homo sapiens
  6moh-assembly1_C  TM=3.179E-01  e=8.936E-02  Homo sapiens
  3uc2-assembly4_D  TM=4.665E-01  e=2.431E+00  Pseudomonas aeruginosa PAO1